Protein 3EWL (pdb70)

Structure (mmCIF, N/CA/C/O backbone):
data_3EWL
#
_entry.id   3EWL
#
_cell.length_a   43.905
_cell.length_b   41.606
_cell.length_c   65.600
_cell.angle_alpha   90.00
_cell.angle_beta   105.51
_cell.angle_gamma   90.00
#
_symmetry.space_group_name_H-M   'P 1 21 1'
#
loop_
_entity.id
_entity.type
_entity.pdbx_description
1 polymer 'uncharacterized conserved protein BF1870'
2 water water
#
loop_
_atom_site.group_PDB
_atom_site.id
_atom_site.type_symbol
_atom_site.label_atom_id
_atom_site.label_alt_id
_atom_site.label_comp_id
_atom_site.label_asym_id
_atom_site.label_entity_id
_atom_site.label_seq_id
_atom_site.pdbx_PDB_ins_code
_atom_site.Cartn_x
_atom_site.Cartn_y
_atom_site.Cartn_z
_atom_site.occupancy
_atom_site.B_iso_or_equiv
_atom_site.auth_seq_id
_atom_site.auth_comp_id
_atom_site.auth_asym_id
_atom_site.auth_atom_id
_atom_site.pdbx_PDB_model_num
ATOM 1 N N . SER A 1 1 ? 13.393 9.973 27.872 1.00 32.36 -2 SER A N 1
ATOM 2 C CA . SER A 1 1 ? 13.003 10.898 26.762 1.00 31.39 -2 SER A CA 1
ATOM 3 C C . SER A 1 1 ? 13.083 10.211 25.407 1.00 30.71 -2 SER A C 1
ATOM 4 O O . SER A 1 1 ? 13.835 9.253 25.233 1.00 30.89 -2 SER A O 1
ATOM 7 N N . ASN A 1 2 ? 12.325 10.719 24.454 1.00 29.15 -1 ASN A N 1
ATOM 8 C CA . ASN A 1 2 ? 12.264 10.119 23.132 1.00 30.02 -1 ASN A CA 1
ATOM 9 C C . ASN A 1 2 ? 13.517 10.441 22.303 1.00 28.57 -1 ASN A C 1
ATOM 10 O O . ASN A 1 2 ? 14.161 11.468 22.527 1.00 27.31 -1 ASN A O 1
ATOM 15 N N . ALA A 1 3 ? 13.866 9.534 21.393 1.00 28.28 0 ALA A N 1
ATOM 16 C CA . ALA A 1 3 ? 14.869 9.784 20.382 1.00 28.13 0 ALA A CA 1
ATOM 17 C C . ALA A 1 3 ? 14.630 11.166 19.795 1.00 28.12 0 ALA A C 1
ATOM 18 O O . ALA A 1 3 ? 13.496 11.559 19.562 1.00 27.69 0 ALA A O 1
ATOM 20 N N . GLY A 1 4 ? 15.695 11.924 19.580 1.00 28.47 1 GLY A N 1
ATOM 21 C CA . GLY A 1 4 ? 15.590 13.207 18.909 1.00 28.04 1 GLY A CA 1
ATOM 22 C C . GLY A 1 4 ? 15.329 14.306 19.920 1.00 28.80 1 GLY A C 1
ATOM 23 O O . GLY A 1 4 ? 15.513 15.484 19.617 1.00 29.25 1 GLY A O 1
ATOM 32 N N . LYS A 1 6 ? 15.764 16.457 23.653 1.00 26.78 3 LYS A N 1
ATOM 33 C CA . LYS A 1 6 ? 16.649 16.771 24.773 1.00 26.56 3 LYS A CA 1
ATOM 34 C C . LYS A 1 6 ? 16.424 15.743 25.912 1.00 25.83 3 LYS A C 1
ATOM 35 O O . LYS A 1 6 ? 15.329 15.623 26.468 1.00 25.84 3 LYS A O 1
ATOM 41 N N . ALA A 1 7 ? 17.469 14.988 26.225 1.00 24.08 4 ALA A N 1
ATOM 42 C CA . ALA A 1 7 ? 17.412 14.010 27.290 1.00 22.41 4 ALA A CA 1
ATOM 43 C C . ALA A 1 7 ? 16.974 14.736 28.568 1.00 21.94 4 ALA A C 1
ATOM 44 O O . ALA A 1 7 ? 17.464 15.839 28.841 1.00 20.84 4 ALA A O 1
ATOM 46 N N . ALA A 1 8 ? 16.004 14.169 29.299 1.00 20.69 5 ALA A N 1
ATOM 47 C CA . ALA A 1 8 ? 15.615 14.719 30.603 1.00 21.23 5 ALA A CA 1
ATOM 48 C C . ALA A 1 8 ? 16.802 14.848 31.590 1.00 21.26 5 ALA A C 1
ATOM 49 O O . ALA A 1 8 ? 17.608 13.926 31.771 1.00 19.60 5 ALA A O 1
ATOM 51 N N . ASP A 1 9 ? 16.898 16.021 32.214 1.00 22.03 6 ASP A N 1
ATOM 52 C CA . ASP A 1 9 ? 17.916 16.293 33.202 1.00 22.20 6 ASP A CA 1
ATOM 53 C C . ASP A 1 9 ? 17.470 15.801 34.581 1.00 22.70 6 ASP A C 1
ATOM 54 O O . ASP A 1 9 ? 16.262 15.754 34.895 1.00 23.03 6 ASP A O 1
ATOM 59 N N . PHE A 1 10 ? 18.443 15.411 35.390 1.00 21.76 7 PHE A N 1
ATOM 60 C CA . PHE A 1 10 ? 18.212 14.963 36.775 1.00 21.79 7 PHE A CA 1
ATOM 61 C C . PHE A 1 10 ? 19.494 15.143 37.578 1.00 20.84 7 PHE A C 1
ATOM 62 O O . PHE A 1 10 ? 20.582 15.326 37.010 1.00 20.65 7 PHE A O 1
ATOM 70 N N . THR A 1 11 ? 19.373 15.038 38.897 1.00 20.59 8 THR A N 1
ATOM 71 C CA . THR A 1 11 ? 20.545 15.107 39.751 1.00 20.81 8 THR A CA 1
ATOM 72 C C . THR A 1 11 ? 20.940 13.705 40.211 1.00 21.01 8 THR A C 1
ATOM 73 O O . THR A 1 11 ? 20.134 12.762 40.126 1.00 20.30 8 THR A O 1
ATOM 77 N N . TYR A 1 12 ? 22.159 13.567 40.724 1.00 20.91 9 TYR A N 1
ATOM 78 C CA . TYR A 1 12 ? 22.625 12.287 41.244 1.00 21.03 9 TYR A CA 1
ATOM 79 C C . TYR A 1 12 ? 23.726 12.551 42.238 1.00 21.65 9 TYR A C 1
ATOM 80 O O . TYR A 1 12 ? 24.311 13.646 42.253 1.00 21.59 9 TYR A O 1
ATOM 89 N N . VAL A 1 13 ? 24.009 11.547 43.064 1.00 21.62 10 VAL A N 1
ATOM 90 C CA . VAL A 1 13 ? 25.165 11.576 43.947 1.00 22.23 10 VAL A CA 1
ATOM 91 C C . VAL A 1 13 ? 26.045 10.382 43.639 1.00 22.51 10 VAL A C 1
ATOM 92 O O . VAL A 1 13 ? 25.561 9.330 43.172 1.00 21.42 10 VAL A O 1
ATOM 96 N N . THR A 1 14 ? 27.348 10.576 43.815 1.00 23.43 11 THR A N 1
ATOM 97 C CA . THR A 1 14 ? 28.276 9.465 43.750 1.00 23.65 11 THR A CA 1
ATOM 98 C C . THR A 1 14 ? 28.725 9.093 45.155 1.00 25.25 11 THR A C 1
ATOM 99 O O . THR A 1 14 ? 28.493 9.815 46.145 1.00 24.29 11 THR A O 1
ATOM 103 N N . VAL A 1 15 ? 29.397 7.959 45.225 1.00 26.00 12 VAL A N 1
ATOM 104 C CA . VAL A 1 15 ? 29.916 7.478 46.459 1.00 29.18 12 VAL A CA 1
ATOM 105 C C . VAL A 1 15 ? 30.963 8.434 47.063 1.00 30.42 12 VAL A C 1
ATOM 106 O O . VAL A 1 15 ? 31.102 8.512 48.271 1.00 30.78 12 VAL A O 1
ATOM 110 N N . HIS A 1 16 ? 31.646 9.192 46.219 1.00 31.69 13 HIS A N 1
ATOM 111 C CA . HIS A 1 16 ? 32.571 10.206 46.684 1.00 34.04 13 HIS A CA 1
ATOM 112 C C . HIS A 1 16 ? 31.879 11.520 47.006 1.00 35.60 13 HIS A C 1
ATOM 113 O O . HIS A 1 16 ? 32.526 12.559 47.160 1.00 36.80 13 HIS A O 1
ATOM 120 N N . GLY A 1 17 ? 30.558 11.455 47.112 1.00 36.69 14 GLY A N 1
ATOM 121 C CA . GLY A 1 17 ? 29.745 12.542 47.625 1.00 38.51 14 GLY A CA 1
ATOM 122 C C . GLY A 1 17 ? 29.574 13.758 46.748 1.00 39.80 14 GLY A C 1
ATOM 123 O O . GLY A 1 17 ? 29.073 14.794 47.191 1.00 40.79 14 GLY A O 1
ATOM 124 N N . ASP A 1 18 ? 29.994 13.674 45.505 1.00 41.02 15 ASP A N 1
ATOM 125 C CA . ASP A 1 18 ? 29.650 14.774 44.626 1.00 42.28 15 ASP A CA 1
ATOM 126 C C . ASP A 1 18 ? 28.212 14.685 44.062 1.00 42.02 15 ASP A C 1
ATOM 127 O O . ASP A 1 18 ? 27.820 13.658 43.502 1.00 41.73 15 ASP A O 1
ATOM 132 N N . ASN A 1 19 ? 27.433 15.747 44.293 1.00 41.20 16 ASN A N 1
ATOM 133 C CA . ASN A 1 19 ? 26.111 15.904 43.699 1.00 40.74 16 ASN A CA 1
ATOM 134 C C . ASN A 1 19 ? 26.260 16.713 42.447 1.00 40.08 16 ASN A C 1
ATOM 135 O O . ASN A 1 19 ? 26.948 17.741 42.445 1.00 40.52 16 ASN A O 1
ATOM 140 N N . SER A 1 20 ? 25.637 16.264 41.374 1.00 37.90 17 SER A N 1
ATOM 141 C CA . SER A 1 20 ? 25.650 17.065 40.167 1.00 36.96 17 SER A CA 1
ATOM 142 C C . SER A 1 20 ? 24.418 16.789 39.316 1.00 35.47 17 SER A C 1
ATOM 143 O O . SER A 1 20 ? 23.656 15.841 39.567 1.00 35.20 17 SER A O 1
ATOM 146 N N . ARG A 1 21 ? 24.231 17.646 38.321 1.00 33.61 18 ARG A N 1
ATOM 147 C CA . ARG A 1 21 ? 23.198 17.472 37.337 1.00 32.35 18 ARG A CA 1
ATOM 148 C C . ARG A 1 21 ? 23.852 16.801 36.133 1.00 30.01 18 ARG A C 1
ATOM 149 O O . ARG A 1 21 ? 24.995 17.079 35.807 1.00 28.99 18 ARG A O 1
ATOM 165 N N . SER A 1 23 ? 23.307 17.325 33.092 1.00 25.03 20 SER A N 1
ATOM 166 C CA . SER A 1 23 ? 23.550 18.301 32.020 1.00 25.48 20 SER A CA 1
ATOM 167 C C . SER A 1 23 ? 24.880 18.999 32.244 1.00 26.83 20 SER A C 1
ATOM 168 O O . SER A 1 23 ? 25.432 19.528 31.306 1.00 27.26 20 SER A O 1
ATOM 171 N N . ARG A 1 24 ? 25.386 18.973 33.473 1.00 28.01 21 ARG A N 1
ATOM 172 C CA . ARG A 1 24 ? 26.634 19.641 33.814 1.00 31.36 21 ARG A CA 1
ATOM 173 C C . ARG A 1 24 ? 27.846 18.816 33.436 1.00 32.08 21 ARG A C 1
ATOM 174 O O . ARG A 1 24 ? 28.987 19.311 33.515 1.00 32.33 21 ARG A O 1
ATOM 182 N N A LEU A 1 25 ? 27.624 17.548 33.073 0.50 32.27 22 LEU A N 1
ATOM 183 N N B LEU A 1 25 ? 27.600 17.575 33.033 0.50 32.20 22 LEU A N 1
ATOM 184 C CA A LEU A 1 25 ? 28.707 16.687 32.608 0.50 32.67 22 LEU A CA 1
ATOM 185 C CA B LEU A 1 25 ? 28.657 16.700 32.596 0.50 32.51 22 LEU A CA 1
ATOM 186 C C A LEU A 1 25 ? 28.953 16.968 31.142 0.50 32.83 22 LEU A C 1
ATOM 187 C C B LEU A 1 25 ? 28.950 16.963 31.133 0.50 32.73 22 LEU A C 1
ATOM 188 O O A LEU A 1 25 ? 28.145 16.619 30.290 0.50 33.85 22 LEU A O 1
ATOM 189 O O B LEU A 1 25 ? 28.175 16.575 30.268 0.50 33.74 22 LEU A O 1
ATOM 198 N N . LYS A 1 26 ? 30.065 17.616 30.847 1.00 32.89 23 LYS A N 1
ATOM 199 C CA . LYS A 1 26 ? 30.395 17.959 29.470 1.00 32.56 23 LYS A CA 1
ATOM 200 C C . LYS A 1 26 ? 31.046 16.746 28.842 1.00 31.56 23 LYS A C 1
ATOM 201 O O . LYS A 1 26 ? 31.873 16.098 29.509 1.00 32.12 23 LYS A O 1
ATOM 207 N N . ALA A 1 27 ? 30.677 16.431 27.595 1.00 29.10 24 ALA A N 1
ATOM 208 C CA . ALA A 1 27 ? 31.418 15.457 26.799 1.00 27.93 24 ALA A CA 1
ATOM 209 C C . ALA A 1 27 ? 30.855 15.409 25.383 1.00 27.23 24 ALA A C 1
ATOM 210 O O . ALA A 1 27 ? 29.709 15.827 25.155 1.00 27.14 24 ALA A O 1
ATOM 212 N N . GLN A 1 28 ? 31.639 14.879 24.448 1.00 25.70 25 GLN A N 1
ATOM 213 C CA . GLN A 1 28 ? 31.183 14.756 23.071 1.00 24.88 25 GLN A CA 1
ATOM 214 C C . GLN A 1 28 ? 30.027 13.785 22.957 1.00 24.39 25 GLN A C 1
ATOM 215 O O . GLN A 1 28 ? 29.095 14.000 22.181 1.00 24.12 25 GLN A O 1
ATOM 221 N N . TYR A 1 29 ? 30.092 12.706 23.724 1.00 23.20 26 TYR A N 1
ATOM 222 C CA . TYR A 1 29 ? 28.981 11.751 23.816 1.00 23.06 26 TYR A CA 1
ATOM 223 C C . TYR A 1 29 ? 28.811 11.378 25.260 1.00 22.20 26 TYR A C 1
ATOM 224 O O . TYR A 1 29 ? 29.799 11.272 25.972 1.00 21.34 26 TYR A O 1
ATOM 233 N N . THR A 1 30 ? 27.562 11.144 25.666 1.00 21.76 27 THR A N 1
ATOM 234 C CA . THR A 1 30 ? 27.236 10.638 26.984 1.00 21.84 27 THR A CA 1
ATOM 235 C C . THR A 1 30 ? 26.412 9.369 26.824 1.00 21.84 27 THR A C 1
ATOM 236 O O . THR A 1 30 ? 25.360 9.380 26.172 1.00 22.69 27 THR A O 1
ATOM 248 N N . LEU A 1 32 ? 24.082 6.993 28.880 1.00 18.31 29 LEU A N 1
ATOM 249 C CA . LEU A 1 32 ? 23.412 6.740 30.145 1.00 19.35 29 LEU A CA 1
ATOM 250 C C . LEU A 1 32 ? 23.186 5.246 30.324 1.00 18.80 29 LEU A C 1
ATOM 251 O O . LEU A 1 32 ? 22.713 4.577 29.413 1.00 19.21 29 LEU A O 1
ATOM 256 N N . PHE A 1 33 ? 23.530 4.740 31.498 1.00 18.48 30 PHE A N 1
ATOM 257 C CA . PHE A 1 33 ? 23.430 3.320 31.792 1.00 18.95 30 PHE A CA 1
ATOM 258 C C . PHE A 1 33 ? 22.555 3.139 33.023 1.00 19.24 30 PHE A C 1
ATOM 259 O O . PHE A 1 33 ? 23.030 3.319 34.157 1.00 20.29 30 PHE A O 1
ATOM 267 N N . PHE A 1 34 ? 21.267 2.843 32.817 1.00 19.35 31 PHE A N 1
ATOM 268 C CA . PHE A 1 34 ? 20.375 2.638 33.938 1.00 18.84 31 PHE A CA 1
ATOM 269 C C . PHE A 1 34 ? 20.477 1.226 34.392 1.00 19.21 31 PHE A C 1
ATOM 270 O O . PHE A 1 34 ? 20.222 0.308 33.623 1.00 19.77 31 PHE A O 1
ATOM 278 N N . TYR A 1 35 ? 20.848 1.038 35.653 1.00 19.60 32 TYR A N 1
ATOM 279 C CA . TYR A 1 35 ? 21.156 -0.301 36.122 1.00 18.99 32 TYR A CA 1
ATOM 280 C C . TYR A 1 35 ? 20.592 -0.599 37.510 1.00 20.05 32 TYR A C 1
ATOM 281 O O . TYR A 1 35 ? 20.071 0.292 38.213 1.00 19.10 32 TYR A O 1
ATOM 290 N N . ASP A 1 36 ? 20.736 -1.865 37.910 1.00 19.83 33 ASP A N 1
ATOM 291 C CA . ASP A 1 36 ? 20.496 -2.249 39.289 1.00 20.81 33 ASP A CA 1
ATOM 292 C C . ASP A 1 36 ? 21.760 -2.949 39.864 1.00 21.07 33 ASP A C 1
ATOM 293 O O . ASP A 1 36 ? 22.424 -3.712 39.162 1.00 21.47 33 ASP A O 1
ATOM 298 N N . PRO A 1 37 ? 22.079 -2.718 41.151 1.00 20.89 34 PRO A N 1
ATOM 299 C CA . PRO A 1 37 ? 23.252 -3.366 41.717 1.00 21.28 34 PRO A CA 1
ATOM 300 C C . PRO A 1 37 ? 23.137 -4.890 41.747 1.00 23.29 34 PRO A C 1
ATOM 301 O O . PRO A 1 37 ? 24.166 -5.574 41.863 1.00 22.53 34 PRO A O 1
ATOM 305 N N . ASP A 1 38 ? 21.910 -5.416 41.682 1.00 24.55 35 ASP A N 1
ATOM 306 C CA . ASP A 1 38 ? 21.709 -6.872 41.649 1.00 26.76 35 ASP A CA 1
ATOM 307 C C . ASP A 1 38 ? 21.087 -7.278 40.319 1.00 26.43 35 ASP A C 1
ATOM 308 O O . ASP A 1 38 ? 19.880 -7.481 40.210 1.00 28.46 35 ASP A O 1
ATOM 313 N N . CYS A 1 39 ? 21.901 -7.363 39.289 1.00 25.37 36 CYS A N 1
ATOM 314 C CA . CYS A 1 39 ? 21.363 -7.587 37.955 1.00 24.84 36 CYS A CA 1
ATOM 315 C C . CYS A 1 39 ? 22.434 -8.184 37.095 1.00 23.37 36 CYS A C 1
ATOM 316 O O . CYS A 1 39 ? 23.313 -7.460 36.648 1.00 22.38 36 CYS A O 1
ATOM 319 N N . SER A 1 40 ? 22.343 -9.488 36.842 1.00 22.67 37 SER A N 1
ATOM 320 C CA . SER A 1 40 ? 23.332 -10.194 36.015 1.00 22.47 37 SER A CA 1
ATOM 321 C C . SER A 1 40 ? 23.410 -9.662 34.566 1.00 21.89 37 SER A C 1
ATOM 322 O O . SER A 1 40 ? 24.498 -9.686 33.931 1.00 21.40 37 SER A O 1
ATOM 325 N N . ASN A 1 41 ? 22.282 -9.163 34.052 1.00 20.32 38 ASN A N 1
ATOM 326 C CA . ASN A 1 41 ? 22.321 -8.535 32.739 1.00 19.23 38 ASN A CA 1
ATOM 327 C C . ASN A 1 41 ? 23.157 -7.245 32.743 1.00 18.33 38 ASN A C 1
ATOM 328 O O . ASN A 1 41 ? 23.812 -6.911 31.747 1.00 16.76 38 ASN A O 1
ATOM 333 N N . CYS A 1 42 ? 23.123 -6.518 33.855 1.00 17.40 39 CYS A N 1
ATOM 334 C CA . CYS A 1 42 ? 23.942 -5.298 33.960 1.00 18.56 39 CYS A CA 1
ATOM 335 C C . CYS A 1 42 ? 25.431 -5.687 33.984 1.00 18.72 39 CYS A C 1
ATOM 336 O O . CYS A 1 42 ? 26.218 -5.163 33.203 1.00 18.81 39 CYS A O 1
ATOM 339 N N . ARG A 1 43 ? 25.787 -6.657 34.832 1.00 19.52 40 ARG A N 1
ATOM 340 C CA . ARG A 1 43 ? 27.159 -7.168 34.921 1.00 19.89 40 ARG A CA 1
ATOM 341 C C . ARG A 1 43 ? 27.693 -7.620 33.556 1.00 20.34 40 ARG A C 1
ATOM 342 O O . ARG A 1 43 ? 28.822 -7.269 33.195 1.00 19.75 40 ARG A O 1
ATOM 350 N N . LYS A 1 44 ? 26.890 -8.371 32.794 1.00 20.39 41 LYS A N 1
ATOM 351 C CA . LYS A 1 44 ? 27.349 -8.877 31.501 1.00 21.62 41 LYS A CA 1
ATOM 352 C C . LYS A 1 44 ? 27.614 -7.769 30.507 1.00 20.46 41 LYS A C 1
ATOM 353 O O . LYS A 1 44 ? 28.612 -7.830 29.786 1.00 19.97 41 LYS A O 1
ATOM 359 N N . PHE A 1 45 ? 26.716 -6.780 30.441 1.00 19.65 42 PHE A N 1
ATOM 360 C CA . PHE A 1 45 ? 26.928 -5.624 29.577 1.00 20.33 42 PHE A CA 1
ATOM 361 C C . PHE A 1 45 ? 28.231 -4.896 29.968 1.00 20.07 42 PHE A C 1
ATOM 362 O O . PHE A 1 45 ? 29.052 -4.538 29.106 1.00 19.86 42 PHE A O 1
ATOM 370 N N . GLU A 1 46 ? 28.379 -4.635 31.273 1.00 20.60 43 GLU A N 1
ATOM 371 C CA . GLU A 1 46 ? 29.580 -4.006 31.852 1.00 21.20 43 GLU A CA 1
ATOM 372 C C . GLU A 1 46 ? 30.834 -4.776 31.425 1.00 20.59 43 GLU A C 1
ATOM 373 O O . GLU A 1 46 ? 31.786 -4.173 30.973 1.00 20.09 43 GLU A O 1
ATOM 379 N N . LYS A 1 47 ? 30.803 -6.103 31.539 1.00 20.54 44 LYS A N 1
ATOM 380 C CA . LYS A 1 47 ? 31.908 -6.970 31.124 1.00 21.06 44 LYS A CA 1
ATOM 381 C C . LYS A 1 47 ? 32.215 -6.867 29.628 1.00 21.72 44 LYS A C 1
ATOM 382 O O . LYS A 1 47 ? 33.378 -6.761 29.242 1.00 22.26 44 LYS A O 1
ATOM 388 N N A LEU A 1 48 ? 31.181 -6.898 28.787 0.50 22.02 45 LEU A N 1
ATOM 389 N N B LEU A 1 48 ? 31.180 -6.882 28.795 0.50 21.79 45 LEU A N 1
ATOM 390 C CA A LEU A 1 48 ? 31.378 -6.863 27.336 0.50 22.50 45 LEU A CA 1
ATOM 391 C CA B LEU A 1 48 ? 31.375 -6.871 27.350 0.50 22.04 45 LEU A CA 1
ATOM 392 C C A LEU A 1 48 ? 31.884 -5.501 26.877 0.50 22.33 45 LEU A C 1
ATOM 393 C C B LEU A 1 48 ? 31.854 -5.505 26.856 0.50 22.08 45 LEU A C 1
ATOM 394 O O A LEU A 1 48 ? 32.747 -5.414 26.018 0.50 21.57 45 LEU A O 1
ATOM 395 O O B LEU A 1 48 ? 32.685 -5.423 25.965 0.50 21.31 45 LEU A O 1
ATOM 404 N N . PHE A 1 49 ? 31.307 -4.440 27.445 1.00 22.75 46 PHE A N 1
ATOM 405 C CA . PHE A 1 49 ? 31.699 -3.074 27.116 1.00 24.15 46 PHE A CA 1
ATOM 406 C C . PHE A 1 49 ? 33.224 -2.906 27.247 1.00 24.63 46 PHE A C 1
ATOM 407 O O . PHE A 1 49 ? 33.853 -2.310 26.370 1.00 25.07 46 PHE A O 1
ATOM 415 N N . ALA A 1 50 ? 33.812 -3.465 28.318 1.00 25.53 47 ALA A N 1
ATOM 416 C CA . ALA A 1 50 ? 35.245 -3.286 28.637 1.00 25.90 47 ALA A CA 1
ATOM 417 C C . ALA A 1 50 ? 36.129 -4.035 27.650 1.00 26.47 47 ALA A C 1
ATOM 418 O O . ALA A 1 50 ? 37.332 -3.751 27.564 1.00 26.66 47 ALA A O 1
ATOM 420 N N . GLU A 1 51 ? 35.560 -5.011 26.934 1.00 26.71 48 GLU A N 1
ATOM 421 C CA . GLU A 1 51 ? 36.334 -5.714 25.905 1.00 27.76 48 GLU A CA 1
ATOM 422 C C . GLU A 1 51 ? 36.100 -5.222 24.486 1.00 27.13 48 GLU A C 1
ATOM 423 O O . GLU A 1 51 ? 36.468 -5.903 23.557 1.00 27.22 48 GLU A O 1
ATOM 429 N N . ILE A 1 52 ? 35.536 -4.026 24.333 1.00 27.39 49 ILE A N 1
ATOM 430 C CA . ILE A 1 52 ? 35.496 -3.323 23.036 1.00 27.62 49 ILE A CA 1
ATOM 431 C C . ILE A 1 52 ? 36.510 -2.144 23.055 1.00 28.43 49 ILE A C 1
ATOM 432 O O . ILE A 1 52 ? 36.265 -1.115 23.697 1.00 27.82 49 ILE A O 1
ATOM 437 N N . PRO A 1 53 ? 37.658 -2.287 22.366 1.00 29.29 50 PRO A N 1
ATOM 438 C CA . PRO A 1 53 ? 38.765 -1.360 22.687 1.00 30.27 50 PRO A CA 1
ATOM 439 C C . PRO A 1 53 ? 38.485 0.097 22.342 1.00 30.23 50 PRO A C 1
ATOM 440 O O . PRO A 1 53 ? 38.880 0.979 23.105 1.00 31.90 50 PRO A O 1
ATOM 444 N N . ALA A 1 54 ? 37.814 0.335 21.215 1.00 30.34 51 ALA A N 1
ATOM 445 C CA . ALA A 1 54 ? 37.333 1.671 20.822 1.00 30.04 51 ALA A CA 1
ATOM 446 C C . ALA A 1 54 ? 36.551 2.354 21.964 1.00 29.83 51 ALA A C 1
ATOM 447 O O . ALA A 1 54 ? 36.737 3.550 22.262 1.00 28.93 51 ALA A O 1
ATOM 449 N N . PHE A 1 55 ? 35.688 1.568 22.609 1.00 29.60 52 PHE A N 1
ATOM 450 C CA . PHE A 1 55 ? 34.853 2.053 23.708 1.00 28.75 52 PHE A CA 1
ATOM 451 C C . PHE A 1 55 ? 35.730 2.387 24.923 1.00 28.72 52 PHE A C 1
ATOM 452 O O . PHE A 1 55 ? 35.582 3.440 25.523 1.00 29.55 52 PHE A O 1
ATOM 460 N N . VAL A 1 56 ? 36.652 1.490 25.280 1.00 28.97 53 VAL A N 1
ATOM 461 C CA . VAL A 1 56 ? 37.551 1.730 26.403 1.00 28.82 53 VAL A CA 1
ATOM 462 C C . VAL A 1 56 ? 38.442 3.002 26.155 1.00 28.44 53 VAL A C 1
ATOM 463 O O . VAL A 1 56 ? 38.626 3.821 27.065 1.00 27.25 53 VAL A O 1
ATOM 467 N N A GLU A 1 57 ? 38.926 3.166 24.925 0.50 28.11 54 GLU A N 1
ATOM 468 N N B GLU A 1 57 ? 38.938 3.161 24.931 0.50 28.17 54 GLU A N 1
ATOM 469 C CA A GLU A 1 57 ? 39.718 4.340 24.536 0.50 28.33 54 GLU A CA 1
ATOM 470 C CA B GLU A 1 57 ? 39.703 4.352 24.570 0.50 28.44 54 GLU A CA 1
ATOM 471 C C A GLU A 1 57 ? 38.943 5.681 24.572 0.50 28.14 54 GLU A C 1
ATOM 472 C C B GLU A 1 57 ? 38.895 5.655 24.683 0.50 28.23 54 GLU A C 1
ATOM 473 O O A GLU A 1 57 ? 39.468 6.680 25.076 0.50 28.47 54 GLU A O 1
ATOM 474 O O B GLU A 1 57 ? 39.356 6.605 25.327 0.50 28.52 54 GLU A O 1
ATOM 493 N N . VAL A 1 59 ? 36.349 6.188 26.420 1.00 26.14 56 VAL A N 1
ATOM 494 C CA . VAL A 1 59 ? 36.074 6.419 27.838 1.00 26.65 56 VAL A CA 1
ATOM 495 C C . VAL A 1 59 ? 37.276 7.060 28.522 1.00 27.55 56 VAL A C 1
ATOM 496 O O . VAL A 1 59 ? 37.122 8.097 29.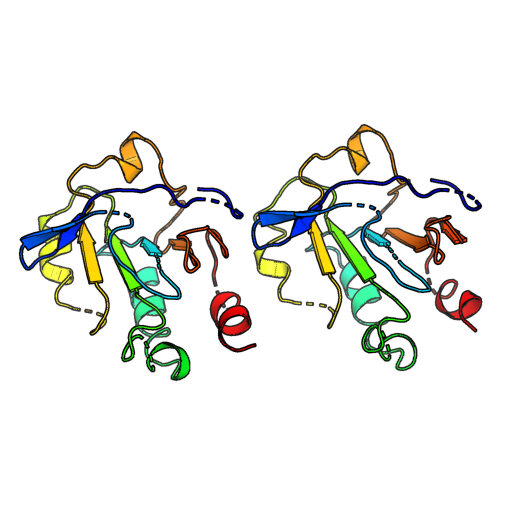172 1.00 26.67 56 VAL A O 1
ATOM 500 N N . GLU A 1 60 ? 38.454 6.444 28.357 1.00 28.22 57 GLU A N 1
ATOM 501 C CA . GLU A 1 60 ? 39.718 6.980 28.890 1.00 29.73 57 GLU A CA 1
ATOM 502 C C . GLU A 1 60 ? 39.986 8.450 28.531 1.00 28.86 57 GLU A C 1
ATOM 503 O O . GLU A 1 60 ? 40.341 9.263 29.407 1.00 28.53 57 GLU A O 1
ATOM 509 N N A ASN A 1 61 ? 39.844 8.781 27.252 0.60 28.77 58 ASN A N 1
ATOM 510 N N B ASN A 1 61 ? 39.804 8.748 27.242 0.40 28.61 58 ASN A N 1
ATOM 511 C CA A ASN A 1 61 ? 40.160 10.127 26.769 0.60 28.97 58 ASN A CA 1
ATOM 512 C CA B ASN A 1 61 ? 40.109 10.049 26.648 0.40 28.59 58 ASN A CA 1
ATOM 513 C C A ASN A 1 61 ? 39.094 11.182 27.109 0.60 28.65 58 ASN A C 1
ATOM 514 C C B ASN A 1 61 ? 38.949 11.060 26.703 0.40 28.25 58 ASN A C 1
ATOM 515 O O A ASN A 1 61 ? 39.357 12.389 27.055 0.60 28.69 58 ASN A O 1
ATOM 516 O O B ASN A 1 61 ? 39.021 12.111 26.061 0.40 28.02 58 ASN A O 1
ATOM 525 N N . GLY A 1 62 ? 37.895 10.719 27.459 1.00 28.21 59 GLY A N 1
ATOM 526 C CA . GLY A 1 62 ? 36.783 11.616 27.798 1.00 27.20 59 GLY A CA 1
ATOM 527 C C . GLY A 1 62 ? 35.827 11.974 26.688 1.00 27.00 59 GLY A C 1
ATOM 528 O O . GLY A 1 62 ? 34.935 12.813 26.895 1.00 27.09 59 GLY A O 1
ATOM 529 N N . THR A 1 63 ? 36.017 11.358 25.510 1.00 26.99 60 THR A N 1
ATOM 530 C CA . THR A 1 63 ? 35.136 11.498 24.324 1.00 27.56 60 THR A CA 1
ATOM 531 C C . THR A 1 63 ? 33.751 10.924 24.580 1.00 27.09 60 THR A C 1
ATOM 532 O O . THR A 1 63 ? 32.741 11.449 24.097 1.00 27.74 60 THR A O 1
ATOM 536 N N . LEU A 1 64 ? 33.728 9.811 25.296 1.00 26.00 61 LEU A N 1
ATOM 537 C CA . LEU A 1 64 ? 32.487 9.174 25.685 1.00 25.14 61 LEU A CA 1
ATOM 538 C C . LEU A 1 64 ? 32.486 9.011 27.211 1.00 24.54 61 LEU A C 1
ATOM 539 O O . LEU A 1 64 ? 33.294 8.305 27.779 1.00 25.52 61 LEU A O 1
ATOM 544 N N . ARG A 1 65 ? 31.546 9.692 27.837 1.00 23.42 62 ARG A N 1
ATOM 545 C CA . ARG A 1 65 ? 31.335 9.676 29.234 1.00 23.84 62 ARG A CA 1
ATOM 546 C C . ARG A 1 65 ? 30.290 8.603 29.537 1.00 23.23 62 ARG A C 1
ATOM 547 O O . ARG A 1 65 ? 29.212 8.619 28.942 1.00 23.84 62 ARG A O 1
ATOM 555 N N . VAL A 1 66 ? 30.582 7.677 30.444 1.00 22.90 63 VAL A N 1
ATOM 556 C CA . VAL A 1 66 ? 29.530 6.802 30.928 1.00 20.95 63 VAL A CA 1
ATOM 557 C C . VAL A 1 66 ? 29.042 7.292 32.237 1.00 21.51 63 VAL A C 1
ATOM 558 O O . VAL A 1 66 ? 29.837 7.452 33.229 1.00 21.30 63 VAL A O 1
ATOM 562 N N . LEU A 1 67 ? 27.731 7.550 32.247 1.00 19.79 64 LEU A N 1
ATOM 563 C CA . LEU A 1 67 ? 27.042 7.887 33.454 1.00 19.83 64 LEU A CA 1
ATOM 564 C C . LEU A 1 67 ? 26.092 6.741 33.795 1.00 19.12 64 LEU A C 1
ATOM 565 O O . LEU A 1 67 ? 25.021 6.589 33.204 1.00 19.09 64 LEU A O 1
ATOM 570 N N . ALA A 1 68 ? 26.511 5.931 34.753 1.00 17.68 65 ALA A N 1
ATOM 571 C CA . ALA A 1 68 ? 25.752 4.802 35.233 1.00 16.53 65 ALA A CA 1
ATOM 572 C C . ALA A 1 68 ? 24.918 5.295 36.414 1.00 17.70 65 ALA A C 1
ATOM 573 O O . ALA A 1 68 ? 25.460 5.816 37.437 1.00 18.19 65 ALA A O 1
ATOM 575 N N . ILE A 1 69 ? 23.611 5.123 36.283 1.00 16.74 66 ILE A N 1
ATOM 576 C CA . ILE A 1 69 ? 22.663 5.654 37.209 1.00 16.93 66 ILE A CA 1
ATOM 577 C C . ILE A 1 69 ? 21.754 4.568 37.792 1.00 17.87 66 ILE A C 1
ATOM 578 O O . ILE A 1 69 ? 21.083 3.828 37.040 1.00 19.54 66 ILE A O 1
ATOM 583 N N . TYR A 1 70 ? 21.701 4.494 39.122 1.00 17.46 67 TYR A N 1
ATOM 584 C CA . TYR A 1 70 ? 20.721 3.624 39.812 1.00 16.79 67 TYR A CA 1
ATOM 585 C C . TYR A 1 70 ? 19.520 4.496 40.171 1.00 16.55 67 TYR A C 1
ATOM 586 O O . TYR A 1 70 ? 19.689 5.524 40.792 1.00 17.61 67 TYR A O 1
ATOM 595 N N . PRO A 1 71 ? 18.305 4.112 39.724 1.00 17.67 68 PRO A N 1
ATOM 596 C CA . PRO A 1 71 ? 17.136 4.962 39.868 1.00 17.61 68 PRO A CA 1
ATOM 597 C C . PRO A 1 71 ? 16.216 4.588 41.008 1.00 18.23 68 PRO A C 1
ATOM 598 O O . PRO A 1 71 ? 15.248 5.328 41.256 1.00 17.40 68 PRO A O 1
ATOM 602 N N . ASP A 1 72 ? 16.513 3.484 41.704 1.00 19.07 69 ASP A N 1
ATOM 603 C CA . ASP A 1 72 ? 15.586 2.969 42.723 1.00 19.89 69 ASP A CA 1
ATOM 604 C C . ASP A 1 72 ? 16.045 3.270 44.153 1.00 20.93 69 ASP A C 1
ATOM 605 O O . ASP A 1 72 ? 16.797 4.256 44.347 1.00 19.22 69 ASP A O 1
ATOM 610 N N . GLU A 1 73 ? 15.593 2.494 45.141 1.00 20.87 70 GLU A N 1
ATOM 611 C CA . GLU A 1 73 ? 15.662 2.976 46.535 1.00 23.03 70 GLU A CA 1
ATOM 612 C C . GLU A 1 73 ? 16.622 2.269 47.484 1.00 22.45 70 GLU A C 1
ATOM 613 O O . GLU A 1 73 ? 16.876 2.738 48.610 1.00 21.55 70 GLU A O 1
ATOM 619 N N . ASN A 1 74 ? 17.173 1.148 47.021 1.00 23.21 71 ASN A N 1
ATOM 620 C CA . ASN A 1 74 ? 18.213 0.419 47.766 1.00 23.80 71 ASN A CA 1
ATOM 621 C C . ASN A 1 74 ? 19.582 1.083 47.755 1.00 22.61 71 ASN A C 1
ATOM 622 O O . ASN A 1 74 ? 20.540 0.520 47.204 1.00 21.85 71 ASN A O 1
ATOM 627 N N . ARG A 1 75 ? 19.683 2.251 48.394 1.00 22.72 72 ARG A N 1
ATOM 628 C CA . ARG A 1 75 ? 20.943 3.021 48.447 1.00 22.28 72 ARG A CA 1
ATOM 629 C C . ARG A 1 75 ? 22.158 2.267 49.080 1.00 21.71 72 ARG A C 1
ATOM 630 O O . ARG A 1 75 ? 23.289 2.484 48.642 1.00 21.11 72 ARG A O 1
ATOM 638 N N . GLU A 1 76 ? 21.906 1.406 50.078 1.00 21.63 73 GLU A N 1
ATOM 639 C CA . GLU A 1 76 ? 22.956 0.635 50.753 1.00 23.71 73 GLU A CA 1
ATOM 640 C C . GLU A 1 76 ? 23.595 -0.380 49.825 1.00 23.24 73 GLU A C 1
ATOM 641 O O . GLU A 1 76 ? 24.807 -0.376 49.661 1.00 23.64 73 GLU A O 1
ATOM 647 N N . GLU A 1 77 ? 22.773 -1.213 49.190 1.00 22.89 74 GLU A N 1
ATOM 648 C CA . GLU A 1 77 ? 23.227 -2.163 48.184 1.00 22.67 74 GLU A CA 1
ATOM 649 C C . GLU A 1 77 ? 23.924 -1.482 46.974 1.00 21.44 74 GLU A C 1
ATOM 650 O O . GLU A 1 77 ? 24.956 -1.937 46.495 1.00 18.58 74 GLU A O 1
ATOM 656 N N . TRP A 1 78 ? 23.308 -0.409 46.472 1.00 20.31 75 TRP A N 1
ATOM 657 C CA . TRP A 1 78 ? 23.901 0.453 45.445 1.00 18.65 75 TRP A CA 1
ATOM 658 C C . TRP A 1 78 ? 25.332 0.874 45.792 1.00 18.83 75 TRP A C 1
ATOM 659 O O . TRP A 1 78 ? 26.257 0.634 45.033 1.00 18.01 75 TRP A O 1
ATOM 670 N N . ALA A 1 79 ? 25.491 1.502 46.954 1.00 19.14 76 ALA A N 1
ATOM 671 C CA . ALA A 1 79 ? 26.809 1.950 47.434 1.00 19.52 76 ALA A CA 1
ATOM 672 C C . ALA A 1 79 ? 27.852 0.815 47.569 1.00 19.25 76 ALA A C 1
ATOM 673 O O . ALA A 1 79 ? 28.994 0.934 47.098 1.00 18.43 76 ALA A O 1
ATOM 675 N N . THR A 1 80 ? 27.472 -0.278 48.200 1.00 19.99 77 THR A N 1
ATOM 676 C CA . THR A 1 80 ? 28.390 -1.408 48.344 1.00 21.15 77 THR A CA 1
ATOM 677 C C . THR A 1 80 ? 28.971 -1.809 46.976 1.00 21.50 77 THR A C 1
ATOM 678 O O . THR A 1 80 ? 30.181 -2.080 46.832 1.00 20.77 77 THR A O 1
ATOM 682 N N . LYS A 1 81 ? 28.103 -1.858 45.972 1.00 21.28 78 LYS A N 1
ATOM 683 C CA . LYS A 1 81 ? 28.497 -2.389 44.671 1.00 21.57 78 LYS A CA 1
ATOM 684 C C . LYS A 1 81 ? 29.049 -1.339 43.732 1.00 21.81 78 LYS A C 1
ATOM 685 O O . LYS A 1 81 ? 29.669 -1.669 42.727 1.00 21.23 78 LYS A O 1
ATOM 691 N N . ALA A 1 82 ? 28.843 -0.070 44.064 1.00 22.01 79 ALA A N 1
ATOM 692 C CA . ALA A 1 82 ? 29.235 1.003 43.150 1.00 22.96 79 ALA A CA 1
ATOM 693 C C . ALA A 1 82 ? 30.726 0.932 42.880 1.00 22.60 79 ALA A C 1
ATOM 694 O O . ALA A 1 82 ? 31.179 1.175 41.807 1.00 21.40 79 ALA A O 1
ATOM 696 N N . VAL A 1 83 ? 31.445 0.526 43.913 1.00 23.48 80 VAL A N 1
ATOM 697 C CA . VAL A 1 83 ? 32.882 0.368 43.962 1.00 24.30 80 VAL A CA 1
ATOM 698 C C . VAL A 1 83 ? 33.419 -0.702 43.036 1.00 23.70 80 VAL A C 1
ATOM 699 O O . VAL A 1 83 ? 34.619 -0.697 42.712 1.00 23.57 80 VAL A O 1
ATOM 703 N N . TYR A 1 84 ? 32.549 -1.603 42.567 1.00 22.52 81 TYR A N 1
ATOM 704 C CA . TYR A 1 84 ? 32.980 -2.645 41.633 1.00 21.82 81 TYR A CA 1
ATOM 705 C C . TYR A 1 84 ? 32.627 -2.317 40.164 1.00 21.11 81 TYR A C 1
ATOM 706 O O . TYR A 1 84 ? 32.916 -3.078 39.265 1.00 21.26 81 TYR A O 1
ATOM 723 N N . PRO A 1 86 ? 32.545 -0.423 36.458 1.00 21.82 83 PRO A N 1
ATOM 724 C CA . PRO A 1 86 ? 33.713 -0.258 35.593 1.00 21.56 83 PRO A CA 1
ATOM 725 C C . PRO A 1 86 ? 34.529 1.013 35.874 1.00 22.21 83 PRO A C 1
ATOM 726 O O . PRO A 1 86 ? 34.005 2.115 36.021 1.00 19.28 83 PRO A O 1
ATOM 730 N N . GLN A 1 87 ? 35.830 0.826 35.922 1.00 22.86 84 GLN A N 1
ATOM 731 C CA . GLN A 1 87 ? 36.748 1.923 36.126 1.00 25.54 84 GLN A CA 1
ATOM 732 C C . GLN A 1 87 ? 36.584 3.032 35.069 1.00 24.02 84 GLN A C 1
ATOM 733 O O . GLN A 1 87 ? 36.502 2.748 33.887 1.00 24.17 84 GLN A O 1
ATOM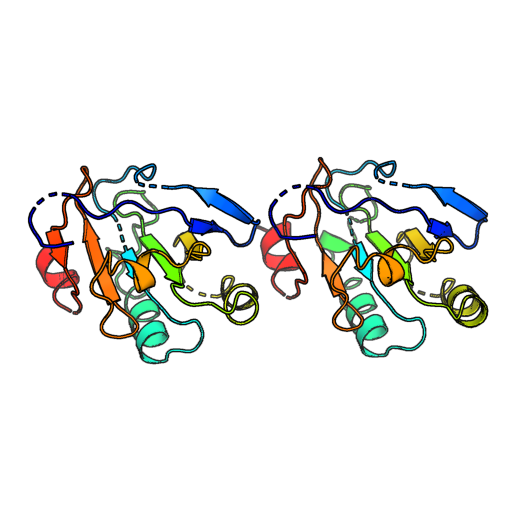 739 N N . GLY A 1 88 ? 36.519 4.294 35.479 1.00 23.70 85 GLY A N 1
ATOM 740 C CA . GLY A 1 88 ? 36.314 5.370 34.486 1.00 22.03 85 GLY A CA 1
ATOM 741 C C . GLY A 1 88 ? 34.865 5.826 34.321 1.00 21.89 85 GLY A C 1
ATOM 742 O O . GLY A 1 88 ? 34.622 6.939 33.871 1.00 22.65 85 GLY A O 1
ATOM 743 N N . TRP A 1 89 ? 33.900 4.968 34.646 1.00 20.24 86 TRP A N 1
ATOM 744 C CA . TRP A 1 89 ? 32.477 5.341 34.639 1.00 19.63 86 TRP A CA 1
ATOM 745 C C . TRP A 1 89 ? 32.154 6.183 35.838 1.00 19.62 86 TRP A C 1
ATOM 746 O O . TRP A 1 89 ? 32.667 5.932 36.946 1.00 20.09 86 TRP A O 1
ATOM 757 N N . ILE A 1 90 ? 31.312 7.179 35.631 1.00 18.62 87 ILE A N 1
ATOM 758 C CA . ILE A 1 90 ? 30.724 7.911 36.729 1.00 19.84 87 ILE A CA 1
ATOM 759 C C . ILE A 1 90 ? 29.547 7.062 37.200 1.00 20.21 87 ILE A C 1
ATOM 760 O O . ILE A 1 90 ? 28.744 6.657 36.388 1.00 19.13 87 ILE A O 1
ATOM 765 N N . VAL A 1 91 ? 29.488 6.754 38.503 1.00 20.10 88 VAL A N 1
ATOM 766 C CA . VAL A 1 91 ? 28.476 5.861 39.055 1.00 20.72 88 VAL A CA 1
ATOM 767 C C . VAL A 1 91 ? 27.628 6.670 40.035 1.00 20.42 88 VAL A C 1
ATOM 768 O O . VAL A 1 91 ? 28.177 7.190 41.020 1.00 20.91 88 VAL A O 1
ATOM 772 N N . GLY A 1 92 ? 26.327 6.816 39.755 1.00 19.56 89 GLY A N 1
ATOM 773 C CA . GLY A 1 92 ? 25.473 7.719 40.534 1.00 19.23 89 GLY A CA 1
ATOM 774 C C . GLY A 1 92 ? 24.145 7.124 40.971 1.00 19.30 89 GLY A C 1
ATOM 775 O O . GLY A 1 92 ? 23.661 6.196 40.359 1.00 19.23 89 GLY A O 1
ATOM 776 N N . TRP A 1 93 ? 23.566 7.664 42.036 1.00 18.94 90 TRP A N 1
ATOM 777 C CA . TRP A 1 93 ? 22.243 7.284 42.508 1.00 18.91 90 TRP A CA 1
ATOM 778 C C . TRP A 1 93 ? 21.364 8.516 42.391 1.00 18.39 90 TRP A C 1
ATOM 779 O O . TRP A 1 93 ? 21.729 9.560 42.896 1.00 19.59 90 TRP A O 1
ATOM 790 N N . ASN A 1 94 ? 20.200 8.380 41.764 1.00 18.13 91 ASN A N 1
ATOM 791 C CA . ASN A 1 94 ? 19.197 9.456 41.671 1.00 17.65 91 ASN A CA 1
ATOM 792 C C . ASN A 1 94 ? 18.494 9.587 43.021 1.00 18.04 91 ASN A C 1
ATOM 793 O O . ASN A 1 94 ? 17.366 9.134 43.183 1.00 18.75 91 ASN A O 1
ATOM 798 N N . LYS A 1 95 ? 19.207 10.158 43.992 1.00 18.46 92 LYS A N 1
ATOM 799 C CA . LYS A 1 95 ? 18.750 10.304 45.390 1.00 19.23 92 LYS A CA 1
ATOM 800 C C . LYS A 1 95 ? 17.412 11.043 45.399 1.00 19.51 92 LYS A C 1
ATOM 801 O O . LYS A 1 95 ? 16.505 10.670 46.160 1.00 19.24 92 LYS A O 1
ATOM 807 N N . ALA A 1 96 ? 17.267 12.038 44.524 1.00 18.85 93 ALA A N 1
ATOM 808 C CA . ALA A 1 96 ? 15.995 12.785 44.428 1.00 20.54 93 ALA A CA 1
ATOM 809 C C . ALA A 1 96 ? 14.776 11.897 44.089 1.00 20.54 93 ALA A C 1
ATOM 810 O O . ALA A 1 96 ? 13.661 12.236 44.476 1.00 20.96 93 ALA A O 1
ATOM 812 N N . GLY A 1 97 ? 15.005 10.754 43.417 1.00 20.60 94 GLY A N 1
ATOM 813 C CA . GLY A 1 97 ? 13.935 9.807 43.082 1.00 20.74 94 GLY A CA 1
ATOM 814 C C . GLY A 1 97 ? 13.027 10.259 41.941 1.00 21.12 94 GLY A C 1
ATOM 815 O O . GLY A 1 97 ? 12.035 9.609 41.647 1.00 22.18 94 GLY A O 1
ATOM 816 N N . ASP A 1 98 ? 13.349 11.372 41.287 1.00 21.14 95 ASP A N 1
ATOM 817 C CA . ASP A 1 98 ? 12.450 11.951 40.264 1.00 20.87 95 ASP A CA 1
ATOM 818 C C . ASP A 1 98 ? 12.446 11.215 38.930 1.00 19.66 95 ASP A C 1
ATOM 819 O O . ASP A 1 98 ? 11.487 11.364 38.162 1.00 18.72 95 ASP A O 1
ATOM 824 N N . ILE A 1 99 ? 13.497 10.447 38.631 1.00 17.65 96 ILE A N 1
ATOM 825 C CA . ILE A 1 99 ? 13.500 9.636 37.405 1.00 16.80 96 ILE A CA 1
ATOM 826 C C . ILE A 1 99 ? 12.319 8.649 37.405 1.00 18.01 96 ILE A C 1
ATOM 827 O O . ILE A 1 99 ? 11.603 8.533 36.431 1.00 17.20 96 ILE A O 1
ATOM 832 N N . ARG A 1 100 ? 12.093 7.990 38.528 1.00 18.67 97 ARG A N 1
ATOM 833 C CA . ARG A 1 100 ? 10.939 7.133 38.669 1.00 20.13 97 ARG A CA 1
ATOM 834 C C . ARG A 1 100 ? 9.675 7.941 38.914 1.00 20.99 97 ARG A C 1
ATOM 835 O O . ARG A 1 100 ? 8.727 7.769 38.203 1.00 22.14 97 ARG A O 1
ATOM 843 N N . THR A 1 101 ? 9.649 8.836 39.892 1.00 22.79 98 THR A N 1
ATOM 844 C CA . THR A 1 101 ? 8.369 9.476 40.224 1.00 23.88 98 THR A CA 1
ATOM 845 C C . THR A 1 101 ? 7.815 10.350 39.109 1.00 23.81 98 THR A C 1
ATOM 846 O O . THR A 1 101 ? 6.622 10.473 39.002 1.00 23.57 98 THR A O 1
ATOM 850 N N . ARG A 1 102 ? 8.663 10.928 38.260 1.00 23.49 99 ARG A N 1
ATOM 851 C CA . ARG A 1 102 ? 8.174 11.664 37.095 1.00 23.14 99 ARG A CA 1
ATOM 852 C C . ARG A 1 102 ? 8.353 10.861 35.802 1.00 23.14 99 ARG A C 1
ATOM 853 O O . ARG A 1 102 ? 8.046 11.355 34.726 1.00 22.16 99 ARG A O 1
ATOM 861 N N . GLN A 1 103 ? 8.859 9.628 35.911 1.00 22.70 100 GLN A N 1
ATOM 862 C CA . GLN A 1 103 ? 9.023 8.776 34.746 1.00 23.54 100 GLN A CA 1
ATOM 863 C C . GLN A 1 103 ? 9.881 9.474 33.672 1.00 22.21 100 GLN A C 1
ATOM 864 O O . GLN A 1 103 ? 9.485 9.545 32.519 1.00 21.19 100 GLN A O 1
ATOM 870 N N . LEU A 1 104 ? 11.035 10.021 34.067 1.00 19.96 101 LEU A N 1
ATOM 871 C CA . LEU A 1 104 ? 11.831 10.803 33.150 1.00 18.93 101 LEU A CA 1
ATOM 872 C C . LEU A 1 104 ? 12.378 9.968 31.993 1.00 19.11 101 LEU A C 1
ATOM 873 O O . LEU A 1 104 ? 12.513 10.479 30.868 1.00 19.71 101 LEU A O 1
ATOM 878 N N . TYR A 1 105 ? 12.726 8.715 32.273 1.00 19.57 102 TYR A N 1
ATOM 879 C CA . TYR A 1 105 ? 13.139 7.768 31.223 1.00 20.46 102 TYR A CA 1
ATOM 880 C C . TYR A 1 105 ? 12.277 6.556 31.377 1.00 21.11 102 TYR A C 1
ATOM 881 O O . TYR A 1 105 ? 11.887 6.244 32.475 1.00 20.20 102 TYR A O 1
ATOM 890 N N . ASP A 1 106 ? 11.968 5.894 30.265 1.00 22.71 103 ASP A N 1
ATOM 891 C CA . ASP A 1 106 ? 11.183 4.652 30.299 1.00 24.49 103 ASP A CA 1
ATOM 892 C C . ASP A 1 106 ? 12.163 3.512 30.580 1.00 24.86 103 ASP A C 1
ATOM 893 O O . ASP A 1 106 ? 12.777 2.930 29.660 1.00 25.53 103 ASP A O 1
ATOM 898 N N . ILE A 1 107 ? 12.376 3.233 31.853 1.00 25.07 104 ILE A N 1
ATOM 899 C CA . ILE A 1 107 ? 13.391 2.216 32.187 1.00 25.76 104 ILE A CA 1
ATOM 900 C C . ILE A 1 107 ? 12.626 0.882 32.306 1.00 26.79 104 ILE A C 1
ATOM 901 O O . ILE A 1 107 ? 12.226 0.467 33.414 1.00 27.41 104 ILE A O 1
ATOM 906 N N . ARG A 1 108 ? 12.404 0.253 31.144 1.00 26.90 105 ARG A N 1
ATOM 907 C CA . ARG A 1 108 ? 11.602 -0.974 31.027 1.00 27.92 105 ARG A CA 1
ATOM 908 C C . ARG A 1 108 ? 12.223 -2.147 31.775 1.00 27.20 105 ARG A C 1
ATOM 909 O O . ARG A 1 108 ? 11.533 -3.090 32.102 1.00 27.65 105 ARG A O 1
ATOM 917 N N . ALA A 1 109 ? 13.533 -2.089 31.989 1.00 26.03 106 ALA A N 1
ATOM 918 C CA . ALA A 1 109 ? 14.344 -3.236 32.409 1.00 25.13 106 ALA A CA 1
ATOM 919 C C . ALA A 1 109 ? 15.724 -2.696 32.776 1.00 24.45 106 ALA A C 1
ATOM 920 O O . ALA A 1 109 ? 16.035 -1.543 32.453 1.00 24.31 106 ALA A O 1
ATOM 922 N N . THR A 1 110 ? 16.538 -3.499 33.471 1.00 24.19 107 THR A N 1
ATOM 923 C CA . THR A 1 110 ? 17.935 -3.111 33.703 1.00 23.96 107 THR A CA 1
ATOM 924 C C . THR A 1 110 ? 18.775 -4.126 33.013 1.00 22.98 107 THR A C 1
ATOM 925 O O . THR A 1 110 ? 18.570 -5.309 33.213 1.00 22.46 107 THR A O 1
ATOM 929 N N . PRO A 1 111 ? 19.741 -3.681 32.198 1.00 22.33 108 PRO A N 1
ATOM 930 C CA . PRO A 1 111 ? 20.142 -2.293 31.897 1.00 22.40 108 PRO A CA 1
ATOM 931 C C . PRO A 1 111 ? 19.220 -1.670 30.851 1.00 22.17 108 PRO A C 1
ATOM 932 O O . PRO A 1 111 ? 18.619 -2.374 30.071 1.00 21.05 108 PRO A O 1
ATOM 936 N N . THR A 1 112 ? 19.056 -0.361 30.891 1.00 21.92 109 THR A N 1
ATOM 937 C CA . THR A 1 112 ? 18.507 0.366 29.752 1.00 21.04 109 THR A CA 1
ATOM 938 C C . THR A 1 112 ? 19.578 1.429 29.396 1.00 21.20 109 THR A C 1
ATOM 939 O O . THR A 1 112 ? 20.116 2.138 30.255 1.00 21.14 109 THR A O 1
ATOM 943 N N . ILE A 1 113 ? 19.866 1.549 28.118 1.00 20.45 110 ILE A N 1
ATOM 944 C CA . ILE A 1 113 ? 20.943 2.370 27.683 1.00 20.67 110 ILE A CA 1
ATOM 945 C C . ILE A 1 113 ? 20.399 3.423 26.712 1.00 21.31 110 ILE A C 1
ATOM 946 O O . ILE A 1 113 ? 19.582 3.097 25.811 1.00 19.55 110 ILE A O 1
ATOM 951 N N . TYR A 1 114 ? 20.894 4.647 26.877 1.00 20.40 111 TYR A N 1
ATOM 952 C CA . TYR A 1 114 ? 20.676 5.735 25.931 1.00 22.14 111 TYR A CA 1
ATOM 953 C C . TYR A 1 114 ? 22.026 6.314 25.505 1.00 21.41 111 TYR A C 1
ATOM 954 O O . TYR A 1 114 ? 22.929 6.480 26.331 1.00 21.99 111 TYR A O 1
ATOM 963 N N . LEU A 1 115 ? 22.164 6.659 24.228 1.00 21.67 112 LEU A N 1
ATOM 964 C CA . LEU A 1 115 ? 23.294 7.463 23.802 1.00 21.22 112 LEU A CA 1
ATOM 965 C C . LEU A 1 115 ? 22.865 8.930 23.569 1.00 21.94 112 LEU A C 1
ATOM 966 O O . LEU A 1 115 ? 21.878 9.191 22.877 1.00 21.22 112 LEU A O 1
ATOM 971 N N . LEU A 1 116 ? 23.591 9.876 24.156 1.00 21.17 113 LEU A N 1
ATOM 972 C CA . LEU A 1 116 ? 23.283 11.280 23.953 1.00 21.65 113 LEU A CA 1
ATOM 973 C C . LEU A 1 116 ? 24.462 11.889 23.224 1.00 23.07 113 LEU A C 1
ATOM 974 O O . LEU A 1 116 ? 25.597 11.418 23.398 1.00 20.59 113 LEU A O 1
ATOM 979 N N . ASP A 1 117 ? 24.199 12.943 22.443 1.00 24.47 114 ASP A N 1
ATOM 980 C CA . ASP A 1 117 ? 25.240 13.654 21.727 1.00 25.39 114 ASP A CA 1
ATOM 981 C C . ASP A 1 117 ? 25.785 14.798 22.561 1.00 26.38 114 ASP A C 1
ATOM 982 O O . ASP A 1 117 ? 25.592 14.843 23.776 1.00 27.14 114 ASP A O 1
ATOM 987 N N . GLY A 1 118 ? 26.451 15.732 21.889 1.00 26.96 115 GLY A N 1
ATOM 988 C CA . GLY A 1 118 ? 27.113 16.839 22.528 1.00 28.64 115 GLY A CA 1
ATOM 989 C C . GLY A 1 118 ? 26.156 17.817 23.168 1.00 30.43 115 GLY A C 1
ATOM 990 O O . GLY A 1 118 ? 26.507 18.465 24.151 1.00 30.99 115 GLY A O 1
ATOM 991 N N . ARG A 1 119 ? 24.958 17.937 22.614 1.00 31.40 116 ARG A N 1
ATOM 992 C CA . ARG A 1 119 ? 23.938 18.815 23.220 1.00 32.78 116 ARG A CA 1
ATOM 993 C C . ARG A 1 119 ? 23.011 18.089 24.210 1.00 31.54 116 ARG A C 1
ATOM 994 O O . ARG A 1 119 ? 22.024 18.655 24.670 1.00 30.09 116 ARG A O 1
ATOM 1002 N N . LYS A 1 120 ? 23.351 16.841 24.537 1.00 30.90 117 LYS A N 1
ATOM 1003 C CA . LYS A 1 120 ? 22.512 16.003 25.393 1.00 29.88 117 LYS A CA 1
ATOM 1004 C C . LYS A 1 120 ? 21.226 15.667 24.687 1.00 29.89 117 LYS A C 1
ATOM 1005 O O . LYS A 1 120 ? 20.191 15.406 25.321 1.00 29.93 117 LYS A O 1
ATOM 1011 N N . ARG A 1 121 ? 21.267 15.685 23.364 1.00 29.28 118 ARG A N 1
ATOM 1012 C CA . ARG A 1 121 ? 20.135 15.192 22.615 1.00 29.18 118 ARG A CA 1
ATOM 1013 C C . ARG A 1 121 ? 20.163 13.659 22.567 1.00 28.50 118 ARG A C 1
ATOM 1014 O O . ARG A 1 121 ? 21.243 13.078 22.440 1.00 27.25 118 ARG A O 1
ATOM 1022 N N . VAL A 1 122 ? 18.994 13.003 22.694 1.00 27.24 119 VAL A N 1
ATOM 1023 C CA . VAL A 1 122 ? 18.936 11.545 22.647 1.00 26.17 119 VAL A CA 1
ATOM 1024 C C . VAL A 1 122 ? 19.168 11.079 21.198 1.00 26.74 119 VAL A C 1
ATOM 1025 O O . VAL A 1 122 ? 18.345 11.354 20.314 1.00 27.40 119 VAL A O 1
ATOM 1029 N N . ILE A 1 123 ? 20.311 10.454 20.922 1.00 26.42 120 ILE A N 1
ATOM 1030 C CA . ILE A 1 123 ? 20.576 10.001 19.552 1.00 26.10 120 ILE A CA 1
ATOM 1031 C C . ILE A 1 123 ? 20.329 8.498 19.408 1.00 25.45 120 ILE A C 1
ATOM 1032 O O . ILE A 1 123 ? 19.981 8.031 18.339 1.00 25.69 120 ILE A O 1
ATOM 1037 N N . LEU A 1 124 ? 20.508 7.725 20.478 1.00 23.65 121 LEU A N 1
ATOM 1038 C CA . LEU A 1 124 ? 20.001 6.351 20.480 1.00 23.01 121 LEU A CA 1
ATOM 1039 C C . LEU A 1 124 ? 19.212 6.166 21.754 1.00 23.35 121 LEU A C 1
ATOM 1040 O O . LEU A 1 124 ? 19.722 6.458 22.851 1.00 23.15 121 LEU A O 1
ATOM 1045 N N . LYS A 1 125 ? 17.979 5.680 21.597 1.00 24.00 122 LYS A N 1
ATOM 1046 C CA . LYS A 1 125 ? 17.041 5.483 22.700 1.00 25.13 122 LYS A CA 1
ATOM 1047 C C . LYS A 1 125 ? 16.878 3.996 23.096 1.00 25.41 122 LYS A C 1
ATOM 1048 O O . LYS A 1 125 ? 16.622 3.169 22.242 1.00 26.26 122 LYS A O 1
ATOM 1054 N N . ASP A 1 126 ? 17.040 3.649 24.377 1.00 25.90 123 ASP A N 1
ATOM 1055 C CA . ASP A 1 126 ? 16.825 2.261 24.840 1.00 26.76 123 ASP A CA 1
ATOM 1056 C C . ASP A 1 126 ? 17.482 1.262 23.868 1.00 28.21 123 ASP A C 1
ATOM 1057 O O . ASP A 1 126 ? 16.831 0.346 23.316 1.00 29.13 123 ASP A O 1
ATOM 1062 N N . THR A 1 127 ? 18.780 1.429 23.684 1.00 28.40 124 THR A N 1
ATOM 1063 C CA . THR A 1 127 ? 19.464 0.811 22.578 1.00 29.44 124 THR A CA 1
ATOM 1064 C C . THR A 1 127 ? 20.239 -0.450 23.001 1.00 29.86 124 THR A C 1
ATOM 1065 O O . THR A 1 127 ? 20.135 -0.908 24.169 1.00 30.02 124 THR A O 1
ATOM 1069 N N . SER A 1 128 ? 20.963 -1.037 22.052 1.00 29.79 125 SER A N 1
ATOM 1070 C CA . SER A 1 128 ? 21.761 -2.231 22.317 1.00 30.87 125 SER A CA 1
ATOM 1071 C C . SER A 1 128 ? 23.226 -2.125 21.919 1.00 30.10 125 SER A C 1
ATOM 1072 O O . SER A 1 128 ? 23.616 -1.218 21.184 1.00 29.53 125 SER A O 1
ATOM 1083 N N . GLU A 1 130 ? 25.066 -3.877 19.921 1.00 30.99 127 GLU A N 1
ATOM 1084 C CA . GLU A 1 130 ? 25.208 -3.905 18.470 1.00 32.04 127 GLU A CA 1
ATOM 1085 C C . GLU A 1 130 ? 25.015 -2.523 17.859 1.00 31.34 127 GLU A C 1
ATOM 1086 O O . GLU A 1 130 ? 25.805 -2.101 17.008 1.00 30.74 127 GLU A O 1
ATOM 1092 N N . GLN A 1 131 ? 23.934 -1.842 18.256 1.00 30.47 128 GLN A N 1
ATOM 1093 C CA . GLN A 1 131 ? 23.609 -0.534 17.693 1.00 30.65 128 GLN A CA 1
ATOM 1094 C C . GLN A 1 131 ? 24.627 0.524 18.074 1.00 29.35 128 GLN A C 1
ATOM 1095 O O . GLN A 1 131 ? 24.923 1.418 17.284 1.00 27.63 128 GLN A O 1
ATOM 1101 N N . LEU A 1 132 ? 25.117 0.440 19.314 1.00 28.64 129 LEU A N 1
ATOM 1102 C CA . LEU A 1 132 ? 26.179 1.334 19.806 1.00 28.42 129 LEU A CA 1
ATOM 1103 C C . LEU A 1 132 ? 27.485 1.188 19.027 1.00 28.42 129 LEU A C 1
ATOM 1104 O O . LEU A 1 132 ? 28.030 2.179 18.533 1.00 28.04 129 LEU A O 1
ATOM 1109 N N . ILE A 1 133 ? 27.953 -0.054 18.916 1.00 28.40 130 ILE A N 1
ATOM 1110 C CA . ILE A 1 133 ? 29.178 -0.369 18.212 1.00 29.28 130 ILE A CA 1
ATOM 1111 C C . ILE A 1 133 ? 29.038 0.166 16.806 1.00 29.66 130 ILE A C 1
ATOM 1112 O O . ILE A 1 133 ? 29.858 0.982 16.338 1.00 29.96 130 ILE A O 1
ATOM 1117 N N . ASP A 1 134 ? 27.960 -0.238 16.160 1.00 30.37 131 ASP A N 1
ATOM 1118 C CA . ASP A 1 134 ? 27.767 0.160 14.796 1.00 31.89 131 ASP A CA 1
ATOM 1119 C C . ASP A 1 134 ? 27.796 1.648 14.688 1.00 32.03 131 ASP A C 1
ATOM 1120 O O . ASP A 1 134 ? 28.468 2.162 13.800 1.00 32.26 131 ASP A O 1
ATOM 1125 N N . TYR A 1 135 ? 27.074 2.349 15.575 1.00 32.16 132 TYR A N 1
ATOM 1126 C CA . TYR A 1 135 ? 27.006 3.821 15.466 1.00 32.55 132 TYR A CA 1
ATOM 1127 C C . TYR A 1 135 ? 28.340 4.495 15.801 1.00 33.43 132 TYR A C 1
ATOM 1128 O O . TYR A 1 135 ? 28.727 5.453 15.145 1.00 33.04 132 TYR A O 1
ATOM 1137 N N . LEU A 1 136 ? 29.020 4.028 16.849 1.00 34.91 133 LEU A N 1
ATOM 1138 C CA . LEU A 1 136 ? 30.197 4.745 17.350 1.00 36.58 133 LEU A CA 1
ATOM 1139 C C . LEU A 1 136 ? 31.494 4.367 16.612 1.00 38.97 133 LEU A C 1
ATOM 1140 O O . LEU A 1 136 ? 32.453 5.155 16.628 1.00 38.90 133 LEU A O 1
ATOM 1145 N N . ALA A 1 137 ? 31.498 3.204 15.947 1.00 40.99 134 ALA A N 1
ATOM 1146 C CA . ALA A 1 137 ? 32.624 2.789 15.088 1.00 43.80 134 ALA A CA 1
ATOM 1147 C C . ALA A 1 137 ? 32.559 3.195 13.595 1.00 45.32 134 ALA A C 1
ATOM 1148 O O . ALA A 1 137 ? 33.609 3.406 12.981 1.00 45.96 134 ALA A O 1
ATOM 1150 N N . THR A 1 138 ? 31.366 3.288 13.000 1.00 47.43 135 THR A N 1
ATOM 1151 C CA . THR A 1 138 ? 31.262 3.836 11.619 1.00 49.06 135 THR A CA 1
ATOM 1152 C C . THR A 1 138 ? 31.735 5.305 11.600 1.00 49.47 135 THR A C 1
ATOM 1153 O O . THR A 1 138 ? 31.219 6.133 10.839 1.00 49.83 135 THR A O 1
ATOM 1157 N N . SER B 1 1 ? -0.542 6.885 -4.278 1.00 33.17 -2 SER B N 1
ATOM 1158 C CA . SER B 1 1 ? -0.341 7.883 -5.373 1.00 31.46 -2 SER B CA 1
ATOM 1159 C C . SER B 1 1 ? -0.041 7.163 -6.686 1.00 30.61 -2 SER B C 1
ATOM 1160 O O . SER B 1 1 ? 0.870 6.329 -6.770 1.00 31.09 -2 SER B O 1
ATOM 1163 N N . ASN B 1 2 ? -0.817 7.495 -7.712 1.00 29.08 -1 ASN B N 1
ATOM 1164 C CA . ASN B 1 2 ? -0.786 6.777 -8.963 1.00 27.64 -1 ASN B CA 1
ATOM 1165 C C . ASN B 1 2 ? 0.325 7.208 -9.892 1.00 26.71 -1 ASN B C 1
ATOM 1166 O O . ASN B 1 2 ? 0.866 8.315 -9.754 1.00 23.83 -1 ASN B O 1
ATOM 1171 N N . ALA B 1 3 ? 0.673 6.313 -10.820 1.00 26.83 0 ALA B N 1
ATOM 1172 C CA . ALA B 1 3 ? 1.700 6.590 -11.825 1.00 27.13 0 ALA B CA 1
ATOM 1173 C C . ALA B 1 3 ? 1.376 7.850 -12.606 1.00 27.54 0 ALA B C 1
ATOM 1174 O O . ALA B 1 3 ? 0.231 8.059 -12.991 1.00 27.94 0 ALA B O 1
ATOM 1176 N N . GLY B 1 4 ? 2.389 8.682 -12.834 1.00 27.63 1 GLY B N 1
ATOM 1177 C CA . GLY B 1 4 ? 2.207 9.967 -13.502 1.00 27.73 1 GLY B CA 1
ATOM 1178 C C . GLY B 1 4 ? 1.857 11.099 -12.537 1.00 27.70 1 GLY B C 1
ATOM 1179 O O . GLY B 1 4 ? 1.983 12.272 -12.873 1.00 28.29 1 GLY B O 1
ATOM 1188 N N . LYS B 1 6 ? 2.148 13.313 -8.840 1.00 24.11 3 LYS B N 1
ATOM 1189 C CA . LYS B 1 6 ? 3.149 13.628 -7.779 1.00 24.97 3 LYS B CA 1
ATOM 1190 C C . LYS B 1 6 ? 2.927 12.675 -6.606 1.00 23.14 3 LYS B C 1
ATOM 1191 O O . LYS B 1 6 ? 1.795 12.475 -6.180 1.00 22.73 3 LYS B O 1
ATOM 1197 N N . ALA B 1 7 ? 3.999 12.036 -6.144 1.00 22.26 4 ALA B N 1
ATOM 1198 C CA . ALA B 1 7 ? 3.921 11.089 -5.027 1.00 20.97 4 ALA B CA 1
ATOM 1199 C C . ALA B 1 7 ? 3.590 11.832 -3.741 1.00 19.98 4 ALA B C 1
ATOM 1200 O O . ALA B 1 7 ? 4.083 12.931 -3.533 1.00 20.14 4 ALA B O 1
ATOM 1202 N N . ALA B 1 8 ? 2.733 11.259 -2.892 1.00 19.70 5 ALA B N 1
ATOM 1203 C CA . ALA B 1 8 ? 2.384 11.884 -1.617 1.00 19.49 5 ALA B CA 1
ATOM 1204 C C . ALA B 1 8 ? 3.638 12.092 -0.760 1.00 19.44 5 ALA B C 1
ATOM 1205 O O . ALA B 1 8 ? 4.484 11.175 -0.608 1.00 20.07 5 ALA B O 1
ATOM 1207 N N . ASP B 1 9 ? 3.778 13.303 -0.243 1.00 17.76 6 ASP B N 1
ATOM 1208 C CA . ASP B 1 9 ? 4.889 13.663 0.592 1.00 18.62 6 ASP B CA 1
ATOM 1209 C C . ASP B 1 9 ? 4.476 13.339 2.009 1.00 17.55 6 ASP B C 1
ATOM 1210 O O . ASP B 1 9 ? 3.292 13.176 2.268 1.00 17.24 6 ASP B O 1
ATOM 1215 N N . PHE B 1 10 ? 5.452 13.145 2.884 1.00 18.06 7 PHE B N 1
ATOM 1216 C CA . PHE B 1 10 ? 5.203 12.655 4.247 1.00 18.59 7 PHE B CA 1
ATOM 1217 C C . PHE B 1 10 ? 6.481 12.805 5.069 1.00 19.01 7 PHE B C 1
ATOM 1218 O O . PHE B 1 10 ? 7.592 12.915 4.530 1.00 18.81 7 PHE B O 1
ATOM 1226 N N . THR B 1 11 ? 6.304 12.822 6.378 1.00 19.63 8 THR B N 1
ATOM 1227 C CA . THR B 1 11 ? 7.388 12.978 7.323 1.00 20.73 8 THR B CA 1
ATOM 1228 C C . THR B 1 11 ? 7.759 11.615 7.880 1.00 21.31 8 THR B C 1
ATOM 1229 O O . THR B 1 11 ? 6.867 10.781 8.208 1.00 21.38 8 THR B O 1
ATOM 1233 N N . TYR B 1 12 ? 9.062 11.376 8.004 1.00 20.89 9 TYR B N 1
ATOM 1234 C CA . TYR B 1 12 ? 9.519 10.186 8.760 1.00 21.02 9 TYR B CA 1
ATOM 1235 C C . TYR B 1 12 ? 10.522 10.568 9.858 1.00 21.07 9 TYR B C 1
ATOM 1236 O O . TYR B 1 12 ? 11.055 11.691 9.863 1.00 21.61 9 TYR B O 1
ATOM 1245 N N . VAL B 1 13 ? 10.756 9.652 10.799 1.00 21.44 10 VAL B N 1
ATOM 1246 C CA . VAL B 1 13 ? 11.826 9.819 11.788 1.00 21.61 10 VAL B CA 1
ATOM 1247 C C . VAL B 1 13 ? 12.892 8.729 11.596 1.00 21.30 10 VAL B C 1
ATOM 1248 O O . VAL B 1 13 ? 12.580 7.588 11.296 1.00 20.74 10 VAL B O 1
ATOM 1252 N N . THR B 1 14 ? 14.149 9.118 11.715 1.00 20.67 11 THR B N 1
ATOM 1253 C CA . THR B 1 14 ? 15.239 8.158 11.655 1.00 21.08 11 THR B CA 1
ATOM 1254 C C . THR B 1 14 ? 15.310 7.478 13.017 1.00 20.67 11 THR B C 1
ATOM 1255 O O . THR B 1 14 ? 14.561 7.829 13.920 1.00 20.01 11 THR B O 1
ATOM 1259 N N . VAL B 1 15 ? 16.201 6.504 13.180 1.00 21.79 12 VAL B N 1
ATOM 1260 C CA . VAL B 1 15 ? 16.429 5.931 14.526 1.00 22.38 12 VAL B CA 1
ATOM 1261 C C . VAL B 1 15 ? 16.993 6.957 15.540 1.00 23.13 12 VAL B C 1
ATOM 1262 O O . VAL B 1 15 ? 16.855 6.762 16.764 1.00 21.76 12 VAL B O 1
ATOM 1266 N N . HIS B 1 16 ? 17.629 8.024 15.033 1.00 21.74 13 HIS B N 1
ATOM 1267 C CA . HIS B 1 16 ? 18.086 9.101 15.915 1.00 22.39 13 HIS B CA 1
ATOM 1268 C C . HIS B 1 16 ? 16.998 10.106 16.282 1.00 22.45 13 HIS B C 1
ATOM 1269 O O . HIS B 1 16 ? 17.255 11.066 17.023 1.00 22.67 13 HIS B O 1
ATOM 1276 N N . GLY B 1 17 ? 15.776 9.835 15.842 1.00 21.89 14 GLY B N 1
ATOM 1277 C CA . GLY B 1 17 ? 14.628 10.666 16.204 1.00 23.18 14 GLY B CA 1
ATOM 1278 C C . GLY B 1 17 ? 14.575 11.962 15.404 1.00 25.05 14 GLY B C 1
ATOM 1279 O O . GLY B 1 17 ? 13.801 12.838 15.732 1.00 25.29 14 GLY B O 1
ATOM 1280 N N . ASP B 1 18 ? 15.382 12.106 14.348 1.00 25.71 15 ASP B N 1
ATOM 1281 C CA . ASP B 1 18 ? 15.255 13.318 13.490 1.00 27.60 15 ASP B CA 1
ATOM 1282 C C . ASP B 1 18 ? 14.125 13.104 12.474 1.00 28.06 15 ASP B C 1
ATOM 1283 O O . ASP B 1 18 ? 14.090 12.085 11.805 1.00 27.80 15 ASP B O 1
ATOM 1288 N N . ASN B 1 19 ? 13.201 14.049 12.343 1.00 28.53 16 ASN B N 1
ATOM 1289 C CA . ASN B 1 19 ? 12.224 13.911 11.286 1.00 29.46 16 ASN B CA 1
ATOM 1290 C C . ASN B 1 19 ? 12.675 14.637 10.039 1.00 28.38 16 ASN B C 1
ATOM 1291 O O . ASN B 1 19 ? 13.454 15.588 10.113 1.00 28.33 16 ASN B O 1
ATOM 1296 N N . SER B 1 20 ? 12.257 14.130 8.897 1.00 26.55 17 SER B N 1
ATOM 1297 C CA . SER B 1 20 ? 12.396 14.854 7.647 1.00 26.61 17 SER B CA 1
ATOM 1298 C C . SER B 1 20 ? 11.248 14.498 6.729 1.00 25.81 17 SER B C 1
ATOM 1299 O O . SER B 1 20 ? 10.367 13.680 7.085 1.00 25.17 17 SER B O 1
ATOM 1302 N N . ARG B 1 21 ? 11.306 15.085 5.534 1.00 23.55 18 ARG B N 1
ATOM 1303 C CA . ARG B 1 21 ? 10.233 15.031 4.559 1.00 23.77 18 ARG B CA 1
ATOM 1304 C C . ARG B 1 21 ? 10.791 14.205 3.407 1.00 21.93 18 ARG B C 1
ATOM 1305 O O . ARG B 1 21 ? 11.930 14.403 2.973 1.00 21.22 18 ARG B O 1
ATOM 1321 N N . SER B 1 23 ? 10.177 14.542 0.388 1.00 19.61 20 SER B N 1
ATOM 1322 C CA . SER B 1 23 ? 10.412 15.430 -0.740 1.00 21.89 20 SER B CA 1
ATOM 1323 C C . SER B 1 23 ? 11.785 16.096 -0.690 1.00 22.37 20 SER B C 1
ATOM 1324 O O . SER B 1 23 ? 12.225 16.566 -1.706 1.00 21.69 20 SER B O 1
ATOM 1327 N N . ARG B 1 24 ? 12.460 16.133 0.468 1.00 22.58 21 ARG B N 1
ATOM 1328 C CA . ARG B 1 24 ? 13.804 16.780 0.527 1.00 24.26 21 ARG B CA 1
ATOM 1329 C C . ARG B 1 24 ? 14.884 16.047 -0.264 1.00 23.86 21 ARG B C 1
ATOM 1330 O O . ARG B 1 24 ? 15.856 16.672 -0.758 1.00 23.18 21 ARG B O 1
ATOM 1338 N N . LEU B 1 25 ? 14.693 14.730 -0.370 1.00 22.84 22 LEU B N 1
ATOM 1339 C CA . LEU B 1 25 ? 15.637 13.851 -1.024 1.00 24.02 22 LEU B CA 1
ATOM 1340 C C . LEU B 1 25 ? 15.808 14.244 -2.468 1.00 23.81 22 LEU B C 1
ATOM 1341 O O . LEU B 1 25 ? 14.833 14.430 -3.197 1.00 25.57 22 LEU B O 1
ATOM 1346 N N . LYS B 1 26 ? 17.046 14.415 -2.888 1.00 23.44 23 LYS B N 1
ATOM 1347 C CA . LYS B 1 26 ? 17.307 14.730 -4.283 1.00 21.94 23 LYS B CA 1
ATOM 1348 C C . LYS B 1 26 ? 18.072 13.564 -4.894 1.00 21.61 23 LYS B C 1
ATOM 1349 O O . LYS B 1 26 ? 19.121 13.170 -4.379 1.00 21.01 23 LYS B O 1
ATOM 1355 N N . ALA B 1 27 ? 17.540 13.016 -5.990 1.00 20.84 24 ALA B N 1
ATOM 1356 C CA . ALA B 1 27 ? 18.183 11.919 -6.735 1.00 19.78 24 ALA B CA 1
ATOM 1357 C C . ALA B 1 27 ? 17.486 11.767 -8.062 1.00 19.30 24 ALA B C 1
ATOM 1358 O O . ALA B 1 27 ? 16.316 12.097 -8.186 1.00 18.37 24 ALA B O 1
ATOM 1360 N N . GLN B 1 28 ? 18.193 11.258 -9.060 1.00 19.42 25 GLN B N 1
ATOM 1361 C CA . GLN B 1 28 ? 17.549 10.912 -10.349 1.00 20.51 25 GLN B CA 1
ATOM 1362 C C . GLN B 1 28 ? 16.299 10.002 -10.168 1.00 20.18 25 GLN B C 1
ATOM 1363 O O . GLN B 1 28 ? 15.265 10.175 -10.817 1.00 19.46 25 GLN B O 1
ATOM 1369 N N . TYR B 1 29 ? 16.390 9.070 -9.228 1.00 19.18 26 TYR B N 1
ATOM 1370 C CA . TYR B 1 29 ? 15.280 8.190 -8.895 1.00 19.90 26 TYR B CA 1
ATOM 1371 C C . TYR B 1 29 ? 15.186 8.066 -7.394 1.00 18.57 26 TYR B C 1
ATOM 1372 O O . TYR B 1 29 ? 16.212 8.069 -6.744 1.00 19.64 26 TYR B O 1
ATOM 1381 N N . THR B 1 30 ? 13.988 7.865 -6.861 1.00 17.97 27 THR B N 1
ATOM 1382 C CA . THR B 1 30 ? 13.816 7.555 -5.446 1.00 17.09 27 THR B CA 1
ATOM 1383 C C . THR B 1 30 ? 12.899 6.341 -5.328 1.00 17.36 27 THR B C 1
ATOM 1384 O O . THR B 1 30 ? 11.771 6.316 -5.873 1.00 16.91 27 THR B O 1
ATOM 1396 N N . LEU B 1 32 ? 10.757 4.056 -2.841 1.00 14.71 29 LEU B N 1
ATOM 1397 C CA . LEU B 1 32 ? 10.129 3.862 -1.538 1.00 16.22 29 LEU B CA 1
ATOM 1398 C C . LEU B 1 32 ? 9.886 2.400 -1.196 1.00 16.12 29 LEU B C 1
ATOM 1399 O O . LEU B 1 32 ? 9.279 1.672 -1.999 1.00 17.09 29 LEU B O 1
ATOM 1404 N N . PHE B 1 33 ? 10.340 1.955 -0.012 1.00 15.84 30 PHE B N 1
ATOM 1405 C CA . PHE B 1 33 ? 10.234 0.545 0.365 1.00 15.36 30 PHE B CA 1
ATOM 1406 C C . PHE B 1 33 ? 9.429 0.487 1.652 1.00 16.45 30 PHE B C 1
ATOM 1407 O O . PHE B 1 33 ? 9.983 0.774 2.745 1.00 15.72 30 PHE B O 1
ATOM 1415 N N . PHE B 1 34 ? 8.139 0.123 1.557 1.00 16.25 31 PHE B N 1
ATOM 1416 C CA . PHE B 1 34 ? 7.330 0.020 2.792 1.00 16.04 31 PHE B CA 1
ATOM 1417 C C . PHE B 1 34 ? 7.403 -1.388 3.301 1.00 16.88 31 PHE B C 1
ATOM 1418 O O . PHE B 1 34 ? 7.015 -2.303 2.599 1.00 16.44 31 PHE B O 1
ATOM 1426 N N . TYR B 1 35 ? 7.913 -1.571 4.519 1.00 15.99 32 TYR B N 1
ATOM 1427 C CA . TYR B 1 35 ? 8.231 -2.876 4.975 1.00 17.25 32 TYR B CA 1
ATOM 1428 C C . TYR B 1 35 ? 7.795 -3.072 6.419 1.00 18.83 32 TYR B C 1
ATOM 1429 O O . TYR B 1 35 ? 7.411 -2.088 7.114 1.00 19.90 32 TYR B O 1
ATOM 1438 N N . ASP B 1 36 ? 7.846 -4.342 6.846 1.00 19.44 33 ASP B N 1
ATOM 1439 C CA . ASP B 1 36 ? 7.766 -4.729 8.257 1.00 20.86 33 ASP B CA 1
ATOM 1440 C C . ASP B 1 36 ? 9.107 -5.357 8.680 1.00 21.24 33 ASP B C 1
ATOM 1441 O O . ASP B 1 36 ? 9.719 -6.088 7.899 1.00 21.73 33 ASP B O 1
ATOM 1446 N N . PRO B 1 37 ? 9.611 -5.037 9.899 1.00 23.12 34 PRO B N 1
ATOM 1447 C CA . PRO B 1 37 ? 10.887 -5.589 10.385 1.00 24.00 34 PRO B CA 1
ATOM 1448 C C . PRO B 1 37 ? 10.927 -7.114 10.528 1.00 25.98 34 PRO B C 1
ATOM 1449 O O . PRO B 1 37 ? 11.997 -7.698 10.682 1.00 26.53 34 PRO B O 1
ATOM 1453 N N . ASP B 1 38 ? 9.785 -7.777 10.494 1.00 26.41 35 ASP B N 1
ATOM 1454 C CA . ASP B 1 38 ? 9.807 -9.234 10.641 1.00 27.53 35 ASP B CA 1
ATOM 1455 C C . ASP B 1 38 ? 9.130 -9.936 9.466 1.00 27.44 35 ASP B C 1
ATOM 1456 O O . ASP B 1 38 ? 8.538 -10.985 9.631 1.00 28.39 35 ASP B O 1
ATOM 1461 N N . CYS B 1 39 ? 9.224 -9.352 8.286 1.00 26.25 36 CYS B N 1
ATOM 1462 C CA . CYS B 1 39 ? 8.492 -9.848 7.169 1.00 24.84 36 CYS B CA 1
ATOM 1463 C C . CYS B 1 39 ? 9.466 -10.559 6.255 1.00 23.70 36 CYS B C 1
ATOM 1464 O O . CYS B 1 39 ? 10.446 -9.995 5.825 1.00 21.64 36 CYS B O 1
ATOM 1467 N N . SER B 1 40 ? 9.152 -11.813 5.956 1.00 22.29 37 SER B N 1
ATOM 1468 C CA . SER B 1 40 ? 10.048 -12.695 5.238 1.00 21.56 37 SER B CA 1
ATOM 1469 C C . SER B 1 40 ? 10.152 -12.328 3.747 1.00 19.46 37 SER B C 1
ATOM 1470 O O . SER B 1 40 ? 11.203 -12.529 3.121 1.00 17.54 37 SER B O 1
ATOM 1473 N N . ASN B 1 41 ? 9.072 -11.774 3.201 1.00 16.82 38 ASN B N 1
ATOM 1474 C CA . ASN B 1 41 ? 9.066 -11.291 1.832 1.00 16.59 38 ASN B CA 1
ATOM 1475 C C . ASN B 1 41 ? 9.917 -10.006 1.720 1.00 16.30 38 ASN B C 1
ATOM 1476 O O . ASN B 1 41 ? 10.553 -9.762 0.693 1.00 15.40 38 ASN B O 1
ATOM 1481 N N . CYS B 1 42 ? 9.937 -9.220 2.796 1.00 15.95 39 CYS B N 1
ATOM 1482 C CA . CYS B 1 42 ? 10.796 -8.023 2.901 1.00 17.41 39 CYS B CA 1
ATOM 1483 C C . CYS B 1 42 ? 12.285 -8.442 2.847 1.00 17.72 39 CYS B C 1
ATOM 1484 O O . CYS B 1 42 ? 13.047 -7.967 1.983 1.00 18.01 39 CYS B O 1
ATOM 1487 N N . ARG B 1 43 ? 12.676 -9.369 3.723 1.00 18.58 40 ARG B N 1
ATOM 1488 C CA . ARG B 1 43 ? 14.063 -9.921 3.732 1.00 19.76 40 ARG B CA 1
ATOM 1489 C C . ARG B 1 43 ? 14.464 -10.422 2.380 1.00 19.93 40 ARG B C 1
ATOM 1490 O O . ARG B 1 43 ? 15.575 -10.203 1.922 1.00 19.90 40 ARG B O 1
ATOM 1498 N N . LYS B 1 44 ? 13.553 -11.120 1.731 1.00 19.39 41 LYS B N 1
ATOM 1499 C CA . LYS B 1 44 ? 13.831 -11.635 0.397 1.00 19.13 41 LYS B CA 1
ATOM 1500 C C . LYS B 1 44 ? 14.146 -10.504 -0.610 1.00 17.88 41 LYS B C 1
ATOM 1501 O O . LYS B 1 44 ? 15.164 -10.562 -1.322 1.00 16.67 41 LYS B O 1
ATOM 1507 N N . PHE B 1 45 ? 13.271 -9.499 -0.694 1.00 16.39 42 PHE B N 1
ATOM 1508 C CA . PHE B 1 45 ? 13.538 -8.328 -1.534 1.00 17.00 42 PHE B CA 1
ATOM 1509 C C . PHE B 1 45 ? 14.887 -7.686 -1.199 1.00 16.75 42 PHE B C 1
ATOM 1510 O O . PHE B 1 45 ? 15.674 -7.407 -2.110 1.00 17.97 42 PHE B O 1
ATOM 1518 N N . GLU B 1 46 ? 15.173 -7.481 0.094 1.00 16.55 43 GLU B N 1
ATOM 1519 C CA . GLU B 1 46 ? 16.401 -6.795 0.508 1.00 17.78 43 GLU B CA 1
ATOM 1520 C C . GLU B 1 46 ? 17.618 -7.585 0.069 1.00 18.38 43 GLU B C 1
ATOM 1521 O O . GLU B 1 46 ? 18.601 -7.031 -0.416 1.00 19.10 43 GLU B O 1
ATOM 1527 N N . LYS B 1 47 ? 17.531 -8.899 0.220 1.00 18.38 44 LYS B N 1
ATOM 1528 C CA . LYS B 1 47 ? 18.630 -9.789 -0.112 1.00 19.26 44 LYS B CA 1
ATOM 1529 C C . LYS B 1 47 ? 18.895 -9.794 -1.639 1.00 19.62 44 LYS B C 1
ATOM 1530 O O . LYS B 1 47 ? 20.053 -9.727 -2.079 1.00 19.55 44 LYS B O 1
ATOM 1536 N N A LEU B 1 48 ? 17.823 -9.872 -2.426 0.50 19.81 45 LEU B N 1
ATOM 1537 N N B LEU B 1 48 ? 17.828 -9.868 -2.428 0.50 19.97 45 LEU B N 1
ATOM 1538 C CA A LEU B 1 48 ? 17.912 -9.855 -3.881 0.50 20.38 45 LEU B CA 1
ATOM 1539 C CA B LEU B 1 48 ? 17.944 -9.850 -3.877 0.50 20.69 45 LEU B CA 1
ATOM 1540 C C A LEU B 1 48 ? 18.445 -8.522 -4.438 0.50 20.51 45 LEU B C 1
ATOM 1541 C C B LEU B 1 48 ? 18.488 -8.520 -4.413 0.50 20.67 45 LEU B C 1
ATOM 1542 O O A LEU B 1 48 ? 19.188 -8.513 -5.420 0.50 20.35 45 LEU B O 1
ATOM 1543 O O B LEU B 1 48 ? 19.265 -8.507 -5.367 0.50 20.53 45 LEU B O 1
ATOM 1552 N N . PHE B 1 49 ? 18.056 -7.412 -3.809 1.00 20.87 46 PHE B N 1
ATOM 1553 C CA . PHE B 1 49 ? 18.461 -6.097 -4.258 1.00 21.05 46 PHE B CA 1
ATOM 1554 C C . PHE B 1 49 ? 19.986 -5.972 -4.121 1.00 21.09 46 PHE B C 1
ATOM 1555 O O . PHE B 1 49 ? 20.643 -5.519 -5.063 1.00 21.04 46 PHE B O 1
ATOM 1563 N N . ALA B 1 50 ? 20.536 -6.419 -2.977 1.00 21.02 47 ALA B N 1
ATOM 1564 C CA . ALA B 1 50 ? 21.981 -6.452 -2.709 1.00 21.01 47 ALA B CA 1
ATOM 1565 C C . ALA B 1 50 ? 22.754 -7.301 -3.708 1.00 20.75 47 ALA B C 1
ATOM 1566 O O . ALA B 1 50 ? 23.968 -7.243 -3.773 1.00 21.25 47 ALA B O 1
ATOM 1568 N N . GLU B 1 51 ? 22.062 -8.119 -4.474 1.00 19.77 48 GLU B N 1
ATOM 1569 C CA . GLU B 1 51 ? 22.746 -8.979 -5.426 1.00 19.03 48 GLU B CA 1
ATOM 1570 C C . GLU B 1 51 ? 22.700 -8.440 -6.852 1.00 17.93 48 GLU B C 1
ATOM 1571 O O . GLU B 1 51 ? 23.086 -9.150 -7.784 1.00 17.65 48 GLU B O 1
ATOM 1577 N N . ILE B 1 52 ? 22.250 -7.212 -7.012 1.00 16.11 49 ILE B N 1
ATOM 1578 C CA . ILE B 1 52 ? 22.176 -6.610 -8.331 1.00 16.64 49 ILE B CA 1
ATOM 1579 C C . ILE B 1 52 ? 23.229 -5.517 -8.335 1.00 16.67 49 ILE B C 1
ATOM 1580 O O . ILE B 1 52 ? 22.966 -4.418 -7.889 1.00 16.38 49 ILE B O 1
ATOM 1585 N N . PRO B 1 53 ? 24.439 -5.827 -8.815 1.00 17.52 50 PRO B N 1
ATOM 1586 C CA . PRO B 1 53 ? 25.530 -4.842 -8.695 1.00 17.91 50 PRO B CA 1
ATOM 1587 C C . PRO B 1 53 ? 25.172 -3.451 -9.241 1.00 18.09 50 PRO B C 1
ATOM 1588 O O . PRO B 1 53 ? 25.592 -2.465 -8.667 1.00 17.85 50 PRO B O 1
ATOM 1592 N N . ALA B 1 54 ? 24.405 -3.374 -10.331 1.00 18.21 51 ALA B N 1
ATOM 1593 C CA . ALA B 1 54 ? 24.034 -2.059 -10.887 1.00 19.07 51 ALA B CA 1
ATOM 1594 C C . ALA B 1 54 ? 23.179 -1.240 -9.920 1.00 18.91 51 ALA B C 1
ATOM 1595 O O . ALA B 1 54 ? 23.309 -0.011 -9.853 1.00 18.93 51 ALA B O 1
ATOM 1597 N N . PHE B 1 55 ? 22.303 -1.910 -9.180 1.00 18.84 52 PHE B N 1
ATOM 1598 C CA . PHE B 1 55 ? 21.462 -1.227 -8.193 1.00 19.05 52 PHE B CA 1
ATOM 1599 C C . PHE B 1 55 ? 22.297 -0.754 -7.003 1.00 17.86 52 PHE B C 1
ATOM 1600 O O . PHE B 1 55 ? 22.115 0.332 -6.527 1.00 17.90 52 PHE B O 1
ATOM 1608 N N . VAL B 1 56 ? 23.183 -1.606 -6.498 1.00 17.71 53 VAL B N 1
ATOM 1609 C CA . VAL B 1 56 ? 24.072 -1.279 -5.390 1.00 17.81 53 VAL B CA 1
ATOM 1610 C C . VAL B 1 56 ? 24.930 -0.045 -5.745 1.00 17.87 53 VAL B C 1
ATOM 1611 O O . VAL B 1 56 ? 25.106 0.867 -4.892 1.00 17.13 53 VAL B O 1
ATOM 1615 N N A GLU B 1 57 ? 25.436 -0.018 -6.976 0.60 17.39 54 GLU B N 1
ATOM 1616 N N B GLU B 1 57 ? 25.445 0.007 -6.973 0.40 17.80 54 GLU B N 1
ATOM 1617 C CA A GLU B 1 57 ? 26.235 1.116 -7.479 0.60 18.14 54 GLU B CA 1
ATOM 1618 C CA B GLU B 1 57 ? 26.256 1.163 -7.394 0.40 18.49 54 GLU B CA 1
ATOM 1619 C C A GLU B 1 57 ? 25.405 2.413 -7.546 0.60 18.05 54 GLU B C 1
ATOM 1620 C C B GLU B 1 57 ? 25.431 2.445 -7.619 0.40 18.29 54 GLU B C 1
ATOM 1621 O O A GLU B 1 57 ? 25.885 3.476 -7.144 0.60 18.55 54 GLU B O 1
ATOM 1622 O O B GLU B 1 57 ? 25.948 3.540 -7.409 0.40 18.50 54 GLU B O 1
ATOM 1641 N N . VAL B 1 59 ? 22.866 3.203 -5.757 1.00 19.48 56 VAL B N 1
ATOM 1642 C CA . VAL B 1 59 ? 22.750 3.640 -4.342 1.00 20.03 56 VAL B CA 1
ATOM 1643 C C . VAL B 1 59 ? 24.025 4.349 -3.829 1.00 21.89 56 VAL B C 1
ATOM 1644 O O . VAL B 1 59 ? 23.933 5.459 -3.287 1.00 20.33 56 VAL B O 1
ATOM 1648 N N . GLU B 1 60 ? 25.199 3.722 -3.989 1.00 22.50 57 GLU B N 1
ATOM 1649 C CA . GLU B 1 60 ? 26.439 4.393 -3.617 1.00 24.72 57 GLU B CA 1
ATOM 1650 C C . GLU B 1 60 ? 26.624 5.734 -4.339 1.00 25.01 57 GLU B C 1
ATOM 1651 O O . GLU B 1 60 ? 26.950 6.740 -3.703 1.00 24.23 57 GLU B O 1
ATOM 1657 N N . ASN B 1 61 ? 26.474 5.750 -5.668 1.00 25.76 58 ASN B N 1
ATOM 1658 C CA . ASN B 1 61 ? 26.778 6.976 -6.400 1.00 25.84 58 ASN B CA 1
ATOM 1659 C C . ASN B 1 61 ? 25.635 8.046 -6.350 1.00 26.24 58 ASN B C 1
ATOM 1660 O O . ASN B 1 61 ? 25.732 9.087 -6.980 1.00 27.21 58 ASN B O 1
ATOM 1665 N N . GLY B 1 62 ? 24.564 7.773 -5.604 1.00 25.97 59 GLY B N 1
ATOM 1666 C CA . GLY B 1 62 ? 23.464 8.734 -5.401 1.00 25.52 59 GLY B CA 1
ATOM 1667 C 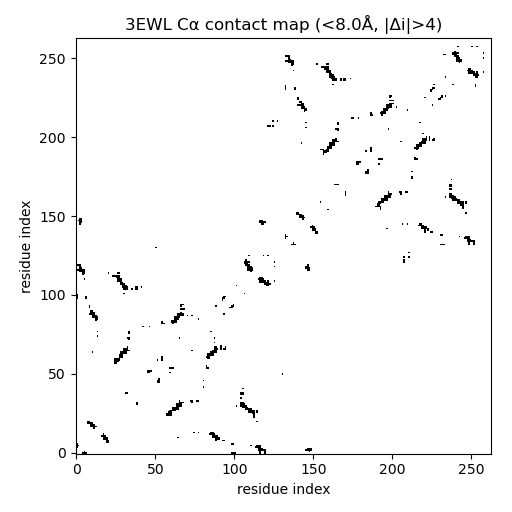C . GLY B 1 62 ? 22.496 8.902 -6.560 1.00 24.90 59 GLY B C 1
ATOM 1668 O O . GLY B 1 62 ? 21.634 9.769 -6.530 1.00 25.03 59 GLY B O 1
ATOM 1669 N N . THR B 1 63 ? 22.636 8.069 -7.588 1.00 24.84 60 THR B N 1
ATOM 1670 C CA . THR B 1 63 ? 21.678 7.992 -8.698 1.00 23.31 60 THR B CA 1
ATOM 1671 C C . THR B 1 63 ? 20.312 7.483 -8.180 1.00 22.49 60 THR B C 1
ATOM 1672 O O . THR B 1 63 ? 19.261 7.953 -8.627 1.00 22.00 60 THR B O 1
ATOM 1676 N N . LEU B 1 64 ? 20.346 6.555 -7.231 1.00 20.01 61 LEU B N 1
ATOM 1677 C CA . LEU B 1 64 ? 19.132 5.998 -6.654 1.00 19.59 61 LEU B CA 1
ATOM 1678 C C . LEU B 1 64 ? 19.159 6.182 -5.133 1.00 18.85 61 LEU B C 1
ATOM 1679 O O . LEU B 1 64 ? 20.043 5.691 -4.457 1.00 19.20 61 LEU B O 1
ATOM 1684 N N . ARG B 1 65 ? 18.183 6.909 -4.631 1.00 18.56 62 ARG B N 1
ATOM 1685 C CA . ARG B 1 65 ? 17.997 7.074 -3.212 1.00 19.28 62 ARG B CA 1
ATOM 1686 C C . ARG B 1 65 ? 16.970 6.019 -2.806 1.00 18.74 62 ARG B C 1
ATOM 1687 O O . ARG B 1 65 ? 15.962 5.867 -3.486 1.00 18.93 62 ARG B O 1
ATOM 1695 N N . VAL B 1 66 ? 17.221 5.277 -1.732 1.00 18.63 63 VAL B N 1
ATOM 1696 C CA . VAL B 1 66 ? 16.267 4.267 -1.258 1.00 17.53 63 VAL B CA 1
ATOM 1697 C C . VAL B 1 66 ? 15.817 4.734 0.102 1.00 18.78 63 VAL B C 1
ATOM 1698 O O . VAL B 1 66 ? 16.653 4.887 1.012 1.00 18.25 63 VAL B O 1
ATOM 1702 N N . LEU B 1 67 ? 14.497 4.899 0.245 1.00 17.49 64 LEU B N 1
ATOM 1703 C CA . LEU B 1 67 ? 13.920 5.248 1.522 1.00 18.65 64 LEU B CA 1
ATOM 1704 C C . LEU B 1 67 ? 12.985 4.135 1.988 1.00 18.48 64 LEU B C 1
ATOM 1705 O O . LEU B 1 67 ? 11.882 3.942 1.448 1.00 18.50 64 LEU B O 1
ATOM 1710 N N . ALA B 1 68 ? 13.461 3.410 2.990 1.00 18.42 65 ALA B N 1
ATOM 1711 C CA . ALA B 1 68 ? 12.742 2.284 3.562 1.00 19.83 65 ALA B CA 1
ATOM 1712 C C . ALA B 1 68 ? 11.946 2.769 4.749 1.00 20.17 65 ALA B C 1
ATOM 1713 O O . ALA B 1 68 ? 12.520 3.375 5.678 1.00 22.19 65 ALA B O 1
ATOM 1715 N N . ILE B 1 69 ? 10.633 2.555 4.718 1.00 20.31 66 ILE B N 1
ATOM 1716 C CA . ILE B 1 69 ? 9.735 3.180 5.701 1.00 19.10 66 ILE B CA 1
ATOM 1717 C C . ILE B 1 69 ? 8.876 2.156 6.432 1.00 19.52 66 ILE B C 1
ATOM 1718 O O . ILE B 1 69 ? 8.175 1.382 5.805 1.00 19.55 66 ILE B O 1
ATOM 1723 N N . TYR B 1 70 ? 8.904 2.153 7.756 1.00 18.93 67 TYR B N 1
ATOM 1724 C CA . TYR B 1 70 ? 8.003 1.296 8.492 1.00 18.97 67 TYR B CA 1
ATOM 1725 C C . TYR B 1 70 ? 6.734 2.079 8.771 1.00 19.67 67 TYR B C 1
ATOM 1726 O O . TYR B 1 70 ? 6.792 3.142 9.374 1.00 19.76 67 TYR B O 1
ATOM 1735 N N . PRO B 1 71 ? 5.584 1.574 8.294 1.00 20.41 68 PRO B N 1
ATOM 1736 C CA . PRO B 1 71 ? 4.369 2.385 8.349 1.00 21.47 68 PRO B CA 1
ATOM 1737 C C . PRO B 1 71 ? 3.505 2.108 9.553 1.00 22.17 68 PRO B C 1
ATOM 1738 O O . PRO B 1 71 ? 2.540 2.830 9.781 1.00 22.34 68 PRO B O 1
ATOM 1742 N N . ASP B 1 72 ? 3.843 1.101 10.348 1.00 22.92 69 ASP B N 1
ATOM 1743 C CA . ASP B 1 72 ? 2.980 0.762 11.474 1.00 24.23 69 ASP B CA 1
ATOM 1744 C C . ASP B 1 72 ? 3.448 1.329 12.803 1.00 24.45 69 ASP B C 1
ATOM 1745 O O . ASP B 1 72 ? 4.162 2.349 12.802 1.00 23.65 69 ASP B O 1
ATOM 1750 N N . GLU B 1 73 ? 3.035 0.716 13.914 1.00 25.48 70 GLU B N 1
ATOM 1751 C CA . GLU B 1 73 ? 3.091 1.446 15.211 1.00 28.12 70 GLU B CA 1
ATOM 1752 C C . GLU B 1 73 ? 4.139 1.091 16.244 1.00 28.16 70 GLU B C 1
ATOM 1753 O O . GLU B 1 73 ? 4.338 1.846 17.186 1.00 28.73 70 GLU B O 1
ATOM 1759 N N . ASN B 1 74 ? 4.815 -0.043 16.074 1.00 28.87 71 ASN B N 1
ATOM 1760 C CA . ASN B 1 74 ? 5.797 -0.496 17.073 1.00 29.15 71 ASN B CA 1
ATOM 1761 C C . ASN B 1 74 ? 7.241 -0.077 16.852 1.00 27.53 71 ASN B C 1
ATOM 1762 O O . ASN B 1 74 ? 7.986 -0.783 16.224 1.00 26.59 71 ASN B O 1
ATOM 1767 N N . ARG B 1 75 ? 7.633 1.034 17.458 1.00 28.16 72 ARG B N 1
ATOM 1768 C CA . ARG B 1 75 ? 8.994 1.514 17.404 1.00 29.54 72 ARG B CA 1
ATOM 1769 C C . ARG B 1 75 ? 9.953 0.411 17.839 1.00 29.89 72 ARG B C 1
ATOM 1770 O O . ARG B 1 75 ? 10.978 0.185 17.188 1.00 30.36 72 ARG B O 1
ATOM 1778 N N . GLU B 1 76 ? 9.615 -0.297 18.927 1.00 30.20 73 GLU B N 1
ATOM 1779 C CA . GLU B 1 76 ? 10.567 -1.278 19.506 1.00 31.71 73 GLU B CA 1
ATOM 1780 C C . GLU B 1 76 ? 10.898 -2.392 18.505 1.00 30.29 73 GLU B C 1
ATOM 1781 O O . GLU B 1 76 ? 12.055 -2.746 18.358 1.00 31.97 73 GLU B O 1
ATOM 1787 N N A GLU B 1 77 ? 9.894 -2.903 17.790 0.50 29.74 74 GLU B N 1
ATOM 1788 N N B GLU B 1 77 ? 9.878 -2.866 17.793 0.50 30.48 74 GLU B N 1
ATOM 1789 C CA A GLU B 1 77 ? 10.113 -3.889 16.710 0.50 28.08 74 GLU B CA 1
ATOM 1790 C CA B GLU B 1 77 ? 10.029 -3.825 16.695 0.50 29.58 74 GLU B CA 1
ATOM 1791 C C A GLU B 1 77 ? 11.014 -3.365 15.593 0.50 27.77 74 GLU B C 1
ATOM 1792 C C B GLU B 1 77 ? 10.993 -3.358 15.611 0.50 28.60 74 GLU B C 1
ATOM 1793 O O A GLU B 1 77 ? 11.743 -4.144 14.977 0.50 28.48 74 GLU B O 1
ATOM 1794 O O B GLU B 1 77 ? 11.738 -4.158 15.042 0.50 29.24 74 GLU B O 1
ATOM 1805 N N . TRP B 1 78 ? 10.950 -2.057 15.347 1.00 26.61 75 TRP B N 1
ATOM 1806 C CA . TRP B 1 78 ? 11.587 -1.422 14.213 1.00 24.90 75 TRP B CA 1
ATOM 1807 C C . TRP B 1 78 ? 13.032 -0.963 14.453 1.00 23.90 75 TRP B C 1
ATOM 1808 O O . TRP B 1 78 ? 13.930 -1.228 13.609 1.00 21.27 75 TRP B O 1
ATOM 1819 N N . ALA B 1 79 ? 13.247 -0.296 15.593 1.00 23.86 76 ALA B N 1
ATOM 1820 C CA . ALA B 1 79 ? 14.468 0.480 15.806 1.00 25.06 76 ALA B CA 1
ATOM 1821 C C . ALA B 1 79 ? 15.719 -0.367 15.889 1.00 26.21 76 ALA B C 1
ATOM 1822 O O . ALA B 1 79 ? 16.734 -0.042 15.278 1.00 27.54 76 ALA B O 1
ATOM 1824 N N . THR B 1 80 ? 15.638 -1.477 16.601 1.00 27.92 77 THR B N 1
ATOM 1825 C CA . THR B 1 80 ? 16.843 -2.264 16.818 1.00 29.37 77 THR B CA 1
ATOM 1826 C C . THR B 1 80 ? 17.154 -3.165 15.612 1.00 29.08 77 THR B C 1
ATOM 1827 O O . THR B 1 80 ? 18.310 -3.564 15.415 1.00 30.05 77 THR B O 1
ATOM 1831 N N . LYS B 1 81 ? 16.145 -3.433 14.786 1.00 27.85 78 LYS B N 1
ATOM 1832 C CA . LYS B 1 81 ? 16.378 -4.138 13.538 1.00 26.85 78 LYS B CA 1
ATOM 1833 C C . LYS B 1 81 ? 16.917 -3.255 12.414 1.00 25.98 78 LYS B C 1
ATOM 1834 O O . LYS B 1 81 ? 17.439 -3.771 11.415 1.00 24.95 78 LYS B O 1
ATOM 1840 N N . ALA B 1 82 ? 16.789 -1.943 12.566 1.00 23.94 79 ALA B N 1
ATOM 1841 C CA . ALA B 1 82 ? 17.232 -0.990 11.557 1.00 24.13 79 ALA B CA 1
ATOM 1842 C C . ALA B 1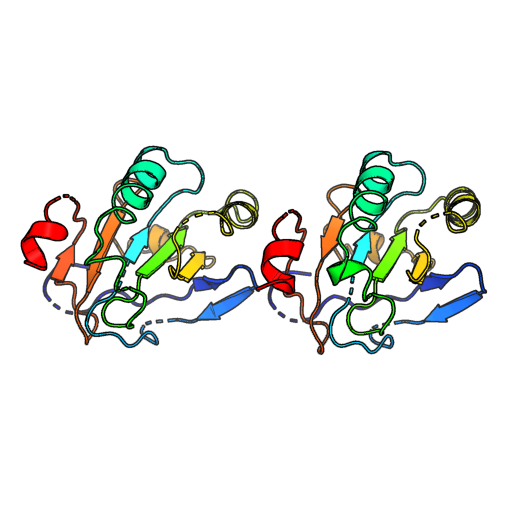 82 ? 18.697 -1.222 11.136 1.00 24.85 79 ALA B C 1
ATOM 1843 O O . ALA B 1 82 ? 19.043 -1.115 9.974 1.00 24.47 79 ALA B O 1
ATOM 1845 N N . VAL B 1 83 ? 19.541 -1.579 12.095 1.00 25.40 80 VAL B N 1
ATOM 1846 C CA . VAL B 1 83 ? 20.966 -1.794 11.844 1.00 26.42 80 VAL B CA 1
ATOM 1847 C C . VAL B 1 83 ? 21.245 -2.861 10.758 1.00 26.78 80 VAL B C 1
ATOM 1848 O O . VAL B 1 83 ? 22.285 -2.795 10.070 1.00 26.85 80 VAL B O 1
ATOM 1852 N N . TYR B 1 84 ? 20.341 -3.836 10.596 1.00 25.48 81 TYR B N 1
ATOM 1853 C CA . TYR B 1 84 ? 20.556 -4.883 9.582 1.00 25.23 81 TYR B CA 1
ATOM 1854 C C . TYR B 1 84 ? 19.989 -4.566 8.187 1.00 23.65 81 TYR B C 1
ATOM 1855 O O . TYR B 1 84 ? 20.059 -5.388 7.287 1.00 23.22 81 TYR B O 1
ATOM 1872 N N . PRO B 1 86 ? 19.534 -2.915 4.353 1.00 19.44 83 PRO B N 1
ATOM 1873 C CA . PRO B 1 86 ? 20.601 -2.860 3.337 1.00 19.72 83 PRO B CA 1
ATOM 1874 C C . PRO B 1 86 ? 21.495 -1.627 3.382 1.00 19.55 83 PRO B C 1
ATOM 1875 O O . PRO B 1 86 ? 21.093 -0.579 3.866 1.00 18.14 83 PRO B O 1
ATOM 1879 N N . GLN B 1 87 ? 22.732 -1.827 2.930 1.00 19.71 84 GLN B N 1
ATOM 1880 C CA . GLN B 1 87 ? 23.739 -0.797 2.837 1.00 21.30 84 GLN B CA 1
ATOM 1881 C C . GLN B 1 87 ? 23.232 0.424 2.110 1.00 20.36 84 GLN B C 1
ATOM 1882 O O . GLN B 1 87 ? 22.712 0.311 0.992 1.00 20.11 84 GLN B O 1
ATOM 1888 N N . GLY B 1 88 ? 23.413 1.589 2.730 1.00 20.31 85 GLY B N 1
ATOM 1889 C CA . GLY B 1 88 ? 23.099 2.862 2.095 1.00 19.62 85 GLY B CA 1
ATOM 1890 C C . GLY B 1 88 ? 21.620 3.240 2.005 1.00 19.39 85 GLY B C 1
ATOM 1891 O O . GLY B 1 88 ? 21.292 4.339 1.539 1.00 18.43 85 GLY B O 1
ATOM 1892 N N . TRP B 1 89 ? 20.729 2.337 2.426 1.00 18.01 86 TRP B N 1
ATOM 1893 C CA . TRP B 1 89 ? 19.312 2.678 2.514 1.00 17.67 86 TRP B CA 1
ATOM 1894 C C . TRP B 1 89 ? 19.047 3.575 3.714 1.00 16.79 86 TRP B C 1
ATOM 1895 O O . TRP B 1 89 ? 19.547 3.307 4.803 1.00 17.66 86 TRP B O 1
ATOM 1906 N N . ILE B 1 90 ? 18.268 4.634 3.528 1.00 16.90 87 ILE B N 1
ATOM 1907 C CA . ILE B 1 90 ? 17.715 5.406 4.664 1.00 16.80 87 ILE B CA 1
ATOM 1908 C C . ILE B 1 90 ? 16.585 4.656 5.369 1.00 18.11 87 ILE B C 1
ATOM 1909 O O . ILE B 1 90 ? 15.671 4.133 4.719 1.00 18.29 87 ILE B O 1
ATOM 1914 N N . VAL B 1 91 ? 16.661 4.522 6.693 1.00 17.36 88 VAL B N 1
ATOM 1915 C CA . VAL B 1 91 ? 15.659 3.724 7.372 1.00 17.23 88 VAL B CA 1
ATOM 1916 C C . VAL B 1 91 ? 14.776 4.705 8.170 1.00 18.04 88 VAL B C 1
ATOM 1917 O O . VAL B 1 91 ? 15.274 5.465 9.019 1.00 17.64 88 VAL B O 1
ATOM 1921 N N . GLY B 1 92 ? 13.472 4.703 7.905 1.00 18.20 89 GLY B N 1
ATOM 1922 C CA . GLY B 1 92 ? 12.598 5.640 8.575 1.00 18.53 89 GLY B CA 1
ATOM 1923 C C . GLY B 1 92 ? 11.359 5.003 9.163 1.00 19.38 89 GLY B C 1
ATOM 1924 O O . GLY B 1 92 ? 10.982 3.873 8.820 1.00 19.31 89 GLY B O 1
ATOM 1925 N N . TRP B 1 93 ? 10.685 5.783 10.007 1.00 19.29 90 TRP B N 1
ATOM 1926 C CA . TRP B 1 93 ? 9.426 5.380 10.572 1.00 19.20 90 TRP B CA 1
ATOM 1927 C C . TRP B 1 93 ? 8.421 6.530 10.383 1.00 19.62 90 TRP B C 1
ATOM 1928 O O . TRP B 1 93 ? 8.678 7.679 10.759 1.00 19.92 90 TRP B O 1
ATOM 1939 N N . ASN B 1 94 ? 7.291 6.222 9.754 1.00 20.14 91 ASN B N 1
ATOM 1940 C CA . ASN B 1 94 ? 6.217 7.207 9.582 1.00 20.70 91 ASN B CA 1
ATOM 1941 C C . ASN B 1 94 ? 5.433 7.253 10.873 1.00 20.94 91 ASN B C 1
ATOM 1942 O O . ASN B 1 94 ? 4.321 6.726 10.944 1.00 21.03 91 ASN B O 1
ATOM 1947 N N . LYS B 1 95 ? 6.035 7.867 11.886 1.00 21.25 92 LYS B N 1
ATOM 1948 C CA . LYS B 1 95 ? 5.490 7.912 13.247 1.00 21.69 92 LYS B CA 1
ATOM 1949 C C . LYS B 1 95 ? 4.121 8.585 13.274 1.00 21.62 92 LYS B C 1
ATOM 1950 O O . LYS B 1 95 ? 3.262 8.187 14.070 1.00 20.88 92 LYS B O 1
ATOM 1956 N N . ALA B 1 96 ? 3.882 9.555 12.385 1.00 20.93 93 ALA B N 1
ATOM 1957 C CA . ALA B 1 96 ? 2.554 10.212 12.337 1.00 21.12 93 ALA B CA 1
ATOM 1958 C C . ALA B 1 96 ? 1.432 9.222 11.988 1.00 21.77 93 ALA B C 1
ATOM 1959 O O . ALA B 1 96 ? 0.300 9.413 12.421 1.00 21.32 93 ALA B O 1
ATOM 1961 N N . GLY B 1 97 ? 1.758 8.153 11.238 1.00 20.32 94 GLY B N 1
ATOM 1962 C CA . GLY B 1 97 ? 0.770 7.164 10.888 1.00 20.17 94 GLY B CA 1
ATOM 1963 C C . GLY B 1 97 ? -0.182 7.597 9.785 1.00 20.13 94 GLY B C 1
ATOM 1964 O O . GLY B 1 97 ? -1.138 6.900 9.511 1.00 19.34 94 GLY B O 1
ATOM 1965 N N . ASP B 1 98 ? 0.074 8.749 9.163 1.00 19.40 95 ASP B N 1
ATOM 1966 C CA . ASP B 1 98 ? -0.759 9.255 8.083 1.00 18.44 95 ASP B CA 1
ATOM 1967 C C . ASP B 1 98 ? -0.642 8.445 6.778 1.00 17.90 95 ASP B C 1
ATOM 1968 O O . ASP B 1 98 ? -1.539 8.448 5.977 1.00 17.21 95 ASP B O 1
ATOM 1973 N N . ILE B 1 99 ? 0.445 7.737 6.535 1.00 17.54 96 ILE B N 1
ATOM 1974 C CA . ILE B 1 99 ? 0.439 6.952 5.298 1.00 16.95 96 ILE B CA 1
ATOM 1975 C C . ILE B 1 99 ? -0.697 5.906 5.358 1.00 19.25 96 ILE B C 1
ATOM 1976 O O . ILE B 1 99 ? -1.426 5.725 4.364 1.00 18.79 96 ILE B O 1
ATOM 1981 N N . ARG B 1 100 ? -0.855 5.232 6.508 1.00 19.58 97 ARG B N 1
ATOM 1982 C CA . ARG B 1 100 ? -1.928 4.240 6.657 1.00 21.63 97 ARG B CA 1
ATOM 1983 C C . ARG B 1 100 ? -3.249 4.978 6.717 1.00 21.59 97 ARG B C 1
ATOM 1984 O O . ARG B 1 100 ? -4.115 4.681 5.947 1.00 22.37 97 ARG B O 1
ATOM 1992 N N . THR B 1 101 ? -3.400 5.919 7.644 1.00 21.17 98 THR B N 1
ATOM 1993 C CA . THR B 1 101 ? -4.723 6.528 7.896 1.00 22.00 98 THR B CA 1
ATOM 1994 C C . THR B 1 101 ? -5.296 7.354 6.745 1.00 21.50 98 THR B C 1
ATOM 1995 O O . THR B 1 101 ? -6.514 7.488 6.624 1.00 21.40 98 THR B O 1
ATOM 1999 N N . ARG B 1 102 ? -4.443 7.920 5.900 1.00 21.18 99 ARG B N 1
ATOM 2000 C CA . ARG B 1 102 ? -4.959 8.715 4.799 1.00 20.43 99 ARG B CA 1
ATOM 2001 C C . ARG B 1 102 ? -4.764 7.964 3.505 1.00 20.69 99 ARG B C 1
ATOM 2002 O O . ARG B 1 102 ? -5.064 8.483 2.419 1.00 19.89 99 ARG B O 1
ATOM 2010 N N . GLN B 1 103 ? -4.261 6.725 3.609 1.00 20.53 100 GLN B N 1
ATOM 2011 C CA . GLN B 1 103 ? -4.038 5.904 2.416 1.00 21.95 100 GLN B CA 1
ATOM 2012 C C . GLN B 1 103 ? -3.272 6.690 1.369 1.00 21.04 100 GLN B C 1
ATOM 2013 O O . GLN B 1 103 ? -3.669 6.734 0.202 1.00 21.35 100 GLN B O 1
ATOM 2019 N N . LEU B 1 104 ? -2.187 7.327 1.798 1.00 20.80 101 LEU B N 1
ATOM 2020 C CA . LEU B 1 104 ? -1.328 8.121 0.909 1.00 21.02 101 LEU B CA 1
ATOM 2021 C C . LEU B 1 104 ? -0.691 7.275 -0.152 1.00 21.59 101 LEU B C 1
ATOM 2022 O O . LEU B 1 104 ? -0.504 7.733 -1.300 1.00 21.42 101 LEU B O 1
ATOM 2027 N N . TYR B 1 105 ? -0.350 6.040 0.225 1.00 21.85 102 TYR B N 1
ATOM 2028 C CA . TYR B 1 105 ? 0.161 5.031 -0.703 1.00 21.75 102 TYR B CA 1
ATOM 2029 C C . TYR B 1 105 ? -0.657 3.757 -0.570 1.00 22.94 102 TYR B C 1
ATOM 2030 O O . TYR B 1 105 ? -1.162 3.456 0.509 1.00 22.03 102 TYR B O 1
ATOM 2039 N N . ASP B 1 106 ? -0.767 2.992 -1.648 1.00 23.51 103 ASP B N 1
ATOM 2040 C CA . ASP B 1 106 ? -1.578 1.786 -1.586 1.00 24.29 103 ASP B CA 1
ATOM 2041 C C . ASP B 1 106 ? -0.687 0.650 -1.028 1.00 24.73 103 ASP B C 1
ATOM 2042 O O . ASP B 1 106 ? -0.030 -0.065 -1.790 1.00 25.32 103 ASP B O 1
ATOM 2047 N N . ILE B 1 107 ? -0.660 0.469 0.293 1.00 23.49 104 ILE B N 1
ATOM 2048 C CA . ILE B 1 107 ? 0.233 -0.553 0.853 1.00 23.21 104 ILE B CA 1
ATOM 2049 C C . ILE B 1 107 ? -0.536 -1.880 1.040 1.00 23.36 104 ILE B C 1
ATOM 2050 O O . ILE B 1 107 ? -1.071 -2.138 2.111 1.00 21.34 104 ILE B O 1
ATOM 2055 N N . ARG B 1 108 ? -0.616 -2.698 -0.011 1.00 22.78 105 ARG B N 1
ATOM 2056 C CA . ARG B 1 108 ? -1.464 -3.886 0.115 1.00 23.55 105 ARG B CA 1
ATOM 2057 C C . ARG B 1 108 ? -0.799 -5.045 0.841 1.00 23.42 105 ARG B C 1
ATOM 2058 O O . ARG B 1 108 ? -1.484 -5.929 1.349 1.00 24.40 105 ARG B O 1
AT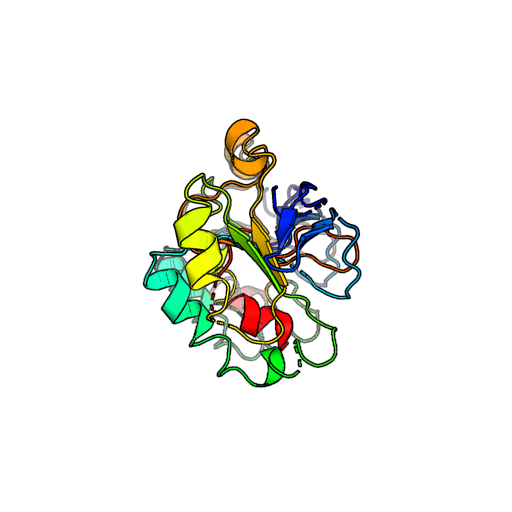OM 2066 N N . ALA B 1 109 ? 0.522 -4.987 0.955 1.00 22.75 106 ALA B N 1
ATOM 2067 C CA . ALA B 1 109 ? 1.312 -6.057 1.592 1.00 22.88 106 ALA B CA 1
ATOM 2068 C C . ALA B 1 109 ? 2.670 -5.492 1.960 1.00 22.78 106 ALA B C 1
ATOM 2069 O O . ALA B 1 109 ? 3.058 -4.415 1.456 1.00 23.52 106 ALA B O 1
ATOM 2071 N N . THR B 1 110 ? 3.423 -6.215 2.784 1.00 21.98 107 THR B N 1
ATOM 2072 C CA . THR B 1 110 ? 4.837 -5.875 2.948 1.00 21.80 107 THR B CA 1
ATOM 2073 C C . THR B 1 110 ? 5.667 -6.915 2.201 1.00 20.84 107 THR B C 1
ATOM 2074 O O . THR B 1 110 ? 5.405 -8.122 2.295 1.00 19.14 107 THR B O 1
ATOM 2078 N N . PRO B 1 111 ? 6.632 -6.452 1.383 1.00 20.21 108 PRO B N 1
ATOM 2079 C CA . PRO B 1 111 ? 6.949 -5.058 1.080 1.00 19.66 108 PRO B CA 1
ATOM 2080 C C . PRO B 1 111 ? 6.006 -4.458 0.066 1.00 19.82 108 PRO B C 1
ATOM 2081 O O . PRO B 1 111 ? 5.433 -5.201 -0.766 1.00 20.84 108 PRO B O 1
ATOM 2085 N N . THR B 1 112 ? 5.863 -3.137 0.083 1.00 18.59 109 THR B N 1
ATOM 2086 C CA . THR B 1 112 ? 5.269 -2.461 -1.075 1.00 18.53 109 THR B CA 1
ATOM 2087 C C . THR B 1 112 ? 6.316 -1.501 -1.606 1.00 18.11 109 THR B C 1
ATOM 2088 O O . THR B 1 112 ? 6.929 -0.774 -0.831 1.00 17.44 109 THR B O 1
ATOM 2092 N N . ILE B 1 113 ? 6.524 -1.517 -2.916 1.00 16.80 110 ILE B N 1
ATOM 2093 C CA . ILE B 1 113 ? 7.604 -0.773 -3.513 1.00 17.40 110 ILE B CA 1
ATOM 2094 C C . ILE B 1 113 ? 7.075 0.235 -4.525 1.00 16.94 110 ILE B C 1
ATOM 2095 O O . ILE B 1 113 ? 6.252 -0.134 -5.371 1.00 15.13 110 ILE B O 1
ATOM 2100 N N . TYR B 1 114 ? 7.544 1.482 -4.430 1.00 17.17 111 TYR B N 1
ATOM 2101 C CA . TYR B 1 114 ? 7.216 2.536 -5.400 1.00 18.50 111 TYR B CA 1
ATOM 2102 C C . TYR B 1 114 ? 8.507 3.116 -5.983 1.00 18.50 111 TYR B C 1
ATOM 2103 O O . TYR B 1 114 ? 9.444 3.373 -5.249 1.00 18.33 111 TYR B O 1
ATOM 2112 N N . LEU B 1 115 ? 8.555 3.328 -7.291 1.00 18.40 112 LEU B N 1
ATOM 2113 C CA . LEU B 1 115 ? 9.684 4.060 -7.889 1.00 19.24 112 LEU B CA 1
ATOM 2114 C C . LEU B 1 115 ? 9.274 5.452 -8.377 1.00 18.92 112 LEU B C 1
ATOM 2115 O O . LEU B 1 115 ? 8.345 5.574 -9.162 1.00 18.91 112 LEU B O 1
ATOM 2120 N N . LEU B 1 116 ? 10.018 6.477 -7.966 1.00 19.47 113 LEU B N 1
ATOM 2121 C CA . LEU B 1 116 ? 9.707 7.872 -8.289 1.00 20.55 113 LEU B CA 1
ATOM 2122 C C . LEU B 1 116 ? 10.816 8.491 -9.123 1.00 20.63 113 LEU B C 1
ATOM 2123 O O . LEU B 1 116 ? 11.967 8.061 -9.024 1.00 20.46 113 LEU B O 1
ATOM 2128 N N . ASP B 1 117 ? 10.479 9.474 -9.968 1.00 21.09 114 ASP B N 1
ATOM 2129 C CA . ASP B 1 117 ? 11.487 10.134 -10.823 1.00 21.62 114 ASP B CA 1
ATOM 2130 C C . ASP B 1 117 ? 12.146 11.323 -10.091 1.00 21.02 114 ASP B C 1
ATOM 2131 O O . ASP B 1 117 ? 11.916 11.499 -8.891 1.00 20.19 114 ASP B O 1
ATOM 2136 N N . GLY B 1 118 ? 12.972 12.103 -10.799 1.00 20.89 115 GLY B N 1
ATOM 2137 C CA . GLY B 1 118 ? 13.677 13.242 -10.199 1.00 21.63 115 GLY B CA 1
ATOM 2138 C C . GLY B 1 118 ? 12.762 14.288 -9.555 1.00 23.29 115 GLY B C 1
ATOM 2139 O O . GLY B 1 118 ? 13.160 14.994 -8.602 1.00 22.19 115 GLY B O 1
ATOM 2140 N N . ARG B 1 119 ? 11.529 14.383 -10.056 1.00 23.20 116 ARG B N 1
ATOM 2141 C CA . ARG B 1 119 ? 10.581 15.361 -9.544 1.00 24.84 116 ARG B CA 1
ATOM 2142 C C . ARG B 1 119 ? 9.579 14.688 -8.628 1.00 23.84 116 ARG B C 1
ATOM 2143 O O . ARG B 1 119 ? 8.567 15.293 -8.283 1.00 23.68 116 ARG B O 1
ATOM 2151 N N . LYS B 1 120 ? 9.867 13.438 -8.254 1.00 22.88 117 LYS B N 1
ATOM 2152 C CA . LYS B 1 120 ? 8.985 12.646 -7.389 1.00 22.87 117 LYS B CA 1
ATOM 2153 C C . LYS B 1 120 ? 7.581 12.445 -7.945 1.00 23.31 117 LYS B C 1
ATOM 2154 O O . LYS B 1 120 ? 6.610 12.435 -7.176 1.00 23.94 117 LYS B O 1
ATOM 2160 N N . ARG B 1 121 ? 7.470 12.275 -9.272 1.00 22.87 118 ARG B N 1
ATOM 2161 C CA . ARG B 1 121 ? 6.283 11.671 -9.864 1.00 22.75 118 ARG B CA 1
ATOM 2162 C C . ARG B 1 121 ? 6.427 10.159 -9.775 1.00 22.13 118 ARG B C 1
ATOM 2163 O O . ARG B 1 121 ? 7.527 9.629 -9.940 1.00 21.64 118 ARG B O 1
ATOM 2171 N N . VAL B 1 122 ? 5.333 9.452 -9.525 1.00 20.55 119 VAL B N 1
ATOM 2172 C CA . VAL B 1 122 ? 5.386 7.994 -9.520 1.00 20.25 119 VAL B CA 1
ATOM 2173 C C . VAL B 1 122 ? 5.664 7.472 -10.930 1.00 21.43 119 VAL B C 1
ATOM 2174 O O . VAL B 1 122 ? 4.891 7.747 -11.858 1.00 21.01 119 VAL B O 1
ATOM 2178 N N . ILE B 1 123 ? 6.757 6.723 -11.098 1.00 20.65 120 ILE B N 1
ATOM 2179 C CA . ILE B 1 123 ? 6.964 5.999 -12.344 1.00 21.08 120 ILE B CA 1
ATOM 2180 C C . 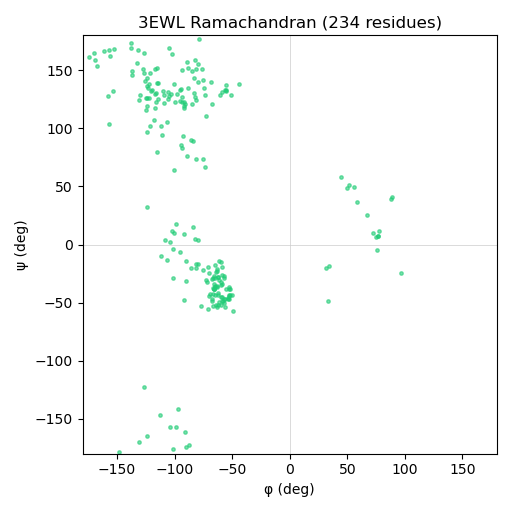ILE B 1 123 ? 6.390 4.571 -12.229 1.00 20.69 120 ILE B C 1
ATOM 2181 O O . ILE B 1 123 ? 5.706 4.112 -13.147 1.00 20.88 120 ILE B O 1
ATOM 2186 N N . LEU B 1 124 ? 6.708 3.853 -11.138 1.00 19.54 121 LEU B N 1
ATOM 2187 C CA . LEU B 1 124 ? 6.181 2.520 -10.918 1.00 18.14 121 LEU B CA 1
ATOM 2188 C C . LEU B 1 124 ? 5.436 2.484 -9.576 1.00 19.27 121 LEU B C 1
ATOM 2189 O O . LEU B 1 124 ? 5.989 2.835 -8.551 1.00 18.78 121 LEU B O 1
ATOM 2194 N N . LYS B 1 125 ? 4.184 2.055 -9.585 1.00 18.77 122 LYS B N 1
ATOM 2195 C CA . LYS B 1 125 ? 3.453 2.030 -8.362 1.00 20.60 122 LYS B CA 1
ATOM 2196 C C . LYS B 1 125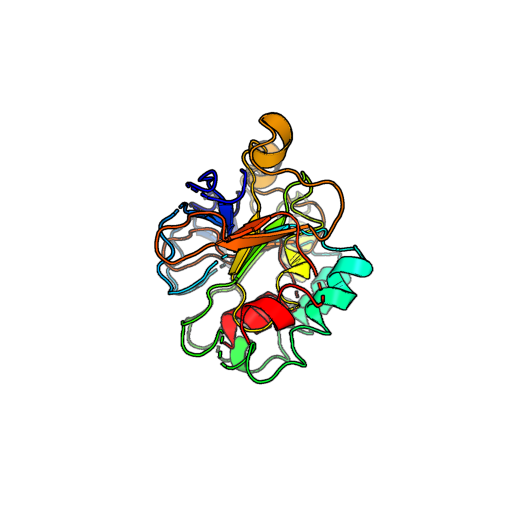 ? 3.242 0.584 -7.939 1.00 20.39 122 LYS B C 1
ATOM 2197 O O . LYS B 1 125 ? 2.908 -0.279 -8.753 1.00 18.77 122 LYS B O 1
ATOM 2203 N N . ASP B 1 126 ? 3.526 0.290 -6.678 1.00 20.51 123 ASP B N 1
ATOM 2204 C CA . ASP B 1 126 ? 3.287 -1.061 -6.173 1.00 22.52 123 ASP B CA 1
ATOM 2205 C C . ASP B 1 126 ? 3.931 -2.113 -7.082 1.00 22.66 123 ASP B C 1
ATOM 2206 O O . ASP B 1 126 ? 3.286 -3.088 -7.470 1.00 23.42 123 ASP B O 1
ATOM 2211 N N . THR B 1 127 ? 5.210 -1.906 -7.375 1.00 21.76 124 THR B N 1
ATOM 2212 C CA . THR B 1 127 ? 5.976 -2.736 -8.266 1.00 22.52 124 THR B CA 1
ATOM 2213 C C . THR B 1 127 ? 6.696 -3.902 -7.565 1.00 21.94 124 THR B C 1
ATOM 2214 O O . THR B 1 127 ? 6.536 -4.166 -6.348 1.00 19.61 124 THR B O 1
ATOM 2218 N N . SER B 1 128 ? 7.494 -4.599 -8.358 1.00 22.26 125 SER B N 1
ATOM 2219 C CA . SER B 1 128 ? 8.246 -5.757 -7.907 1.00 22.95 125 SER B CA 1
ATOM 2220 C C . SER B 1 128 ? 9.693 -5.647 -8.386 1.00 23.39 125 SER B C 1
ATOM 2221 O O . SER B 1 128 ? 10.036 -4.814 -9.224 1.00 22.44 125 SER B O 1
ATOM 2232 N N A GLU B 1 130 ? 11.245 -7.756 -10.369 0.50 23.94 127 GLU B N 1
ATOM 2233 N N B GLU B 1 130 ? 11.211 -7.740 -10.352 0.50 23.77 127 GLU B N 1
ATOM 2234 C CA A GLU B 1 130 ? 11.386 -8.056 -11.805 0.50 23.71 127 GLU B CA 1
ATOM 2235 C CA B GLU B 1 130 ? 11.219 -8.035 -11.796 0.50 23.48 127 GLU B CA 1
ATOM 2236 C C A GLU B 1 130 ? 11.023 -6.841 -12.671 0.50 22.74 127 GLU B C 1
ATOM 2237 C C B GLU B 1 130 ? 11.041 -6.771 -12.605 0.50 22.73 127 GLU B C 1
ATOM 2238 O O A GLU B 1 130 ? 11.748 -6.494 -13.598 0.50 22.58 127 GLU B O 1
ATOM 2239 O O B GLU B 1 130 ? 11.862 -6.414 -13.445 0.50 22.53 127 GLU B O 1
ATOM 2250 N N A GLN B 1 131 ? 9.936 -6.158 -12.322 0.50 21.83 128 GLN B N 1
ATOM 2251 N N B GLN B 1 131 ? 9.935 -6.100 -12.321 0.50 22.15 128 GLN B N 1
ATOM 2252 C CA A GLN B 1 131 ? 9.545 -4.935 -13.034 0.50 21.10 128 GLN B CA 1
ATOM 2253 C CA B GLN B 1 131 ? 9.525 -4.911 -13.043 0.50 21.84 128 GLN B CA 1
ATOM 2254 C C A GLN B 1 131 ? 10.559 -3.805 -12.822 0.50 21.07 128 GLN B C 1
ATOM 2255 C C B GLN B 1 131 ? 10.522 -3.767 -12.810 0.50 21.46 128 GLN B C 1
ATOM 2256 O O A GLN B 1 131 ? 10.869 -3.043 -13.750 0.50 20.09 128 GLN B O 1
ATOM 2257 O O B GLN B 1 131 ? 10.813 -2.982 -13.724 0.50 20.48 128 GLN B O 1
ATOM 2268 N N . LEU B 1 132 ? 11.084 -3.714 -11.598 1.00 21.25 129 LEU B N 1
ATOM 2269 C 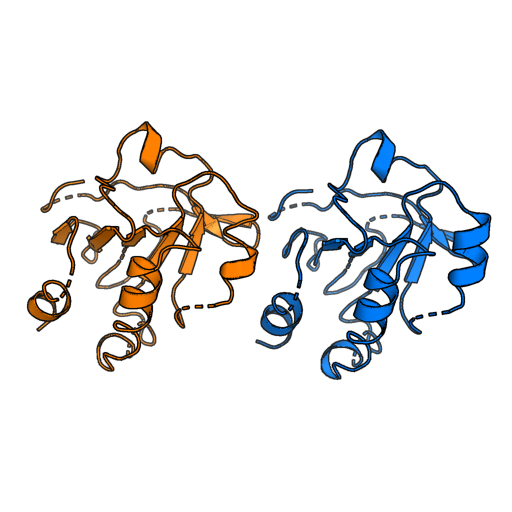CA . LEU B 1 132 ? 12.089 -2.713 -11.255 1.00 22.35 129 LEU B CA 1
ATOM 2270 C C . LEU B 1 132 ? 13.336 -2.918 -12.128 1.00 22.28 129 LEU B C 1
ATOM 2271 O O . LEU B 1 132 ? 13.890 -1.983 -12.711 1.00 21.21 129 LEU B O 1
ATOM 2276 N N . ILE B 1 133 ? 13.769 -4.168 -12.216 1.00 22.46 130 ILE B N 1
ATOM 2277 C CA . ILE B 1 133 ? 14.923 -4.485 -13.033 1.00 23.72 130 ILE B CA 1
ATOM 2278 C C . ILE B 1 133 ? 14.622 -4.123 -14.507 1.00 23.60 130 ILE B C 1
ATOM 2279 O O . ILE B 1 133 ? 15.411 -3.447 -15.172 1.00 23.23 130 ILE B O 1
ATOM 2284 N N . ASP B 1 134 ? 13.465 -4.584 -14.995 1.00 24.20 131 ASP B N 1
ATOM 2285 C CA . ASP B 1 134 ? 13.032 -4.364 -16.399 1.00 24.36 131 ASP B CA 1
ATOM 2286 C C . ASP B 1 134 ? 12.978 -2.875 -16.709 1.00 24.71 131 ASP B C 1
ATOM 2287 O O . ASP B 1 134 ? 13.543 -2.448 -17.711 1.00 24.79 131 ASP B O 1
ATOM 2292 N N . TYR B 1 135 ? 12.367 -2.076 -15.824 1.00 24.45 132 TYR B N 1
ATOM 2293 C CA . TYR B 1 135 ? 12.209 -0.654 -16.126 1.00 25.35 132 TYR B CA 1
ATOM 2294 C C . TYR B 1 135 ? 13.583 0.033 -16.217 1.00 26.44 132 TYR B C 1
ATOM 2295 O O . TYR B 1 135 ? 13.882 0.711 -17.199 1.00 26.45 132 TYR B O 1
ATOM 2304 N N . LEU B 1 136 ? 14.422 -0.132 -15.219 1.00 27.86 133 LEU B N 1
ATOM 2305 C CA . LEU B 1 136 ? 15.732 0.540 -15.296 1.00 31.00 133 LEU B CA 1
ATOM 2306 C C . LEU B 1 136 ? 16.613 0.162 -16.533 1.00 32.73 133 LEU B C 1
ATOM 2307 O O . LEU B 1 136 ? 17.508 0.926 -16.923 1.00 33.61 133 LEU B O 1
ATOM 2312 N N . ALA B 1 137 ? 16.324 -0.977 -17.175 1.00 34.88 134 ALA B N 1
ATOM 2313 C CA . ALA B 1 137 ? 17.179 -1.527 -18.262 1.00 35.89 134 ALA B CA 1
ATOM 2314 C C . ALA B 1 137 ? 17.159 -0.784 -19.618 1.00 36.87 134 ALA B C 1
ATOM 2315 O O . ALA B 1 137 ? 16.107 -0.380 -20.148 1.00 38.24 134 ALA B O 1
#

Foldseek 3Di:
DDAFQQDKAWWAALVGDIDILPQAAQKEEWEADLPDVVQVVVLVVQCPPVLSVVLVVRNYAYEYEYQDDPVVSLSVRQVPPDSHGYTYRPVNCCVVVVSAVCVDGTFDFMAGRSNHTNGGSDDVVCCVVSVD/DDFPAQDKAWWAALVRDIDILPQAAQKEEWEAFLPDPVQVVQLVVQVVPVVSVVCVVRNYAYEYEHLDADPPRQNVSVPPPDNHGYTYRNVNCCVVVVSAVCPDHTFDFMAGRSRGTNGHRDDVVVVVVVD

Sequence (263 aa):
SNAGKAADFTYVTVHGDNSRSRLLKAQYTLFFYDPDCSNCRKFEKLLFAEIPAFVEEVENNGTLRVLAIYPDENREEWATKAVYPQGWIVGWNKAGDIRTRQLYDIRATPTIYLLDGRKRVILKDTSEQLIDYLATSNAGKAADFTYVTVHGDNSRSRLKAQYTLFFYDPDCSNCRKFEKLLFAEIPAFVEEVENGTLRVLAIYPDENREEEWATKAVYPQGWIVGWNKAGDIRTRQLYDIRATPTIYLLDGRKRVILKDTSEEQQLIDYLA

Organism: Bacteroides fragilis (strain ATCC 25285 / DSM 2151 / CCUG 4856 / JCM 11019 / LMG 10263 / NCTC 9343 / Onslow / VPI 2553 / EN-2) (NCBI:txid272559)

Nearest PDB structures (foldseek):
  3ewl-assembly2_B  TM=1.005E+00  e=1.548E-27  Bacteroides fragilis NCTC 9343
  3hcz-assembly1_A  TM=8.087E-01  e=7.618E-09  Cytophaga hutchinsonii ATCC 33406
  2lja-assembly1_A  TM=7.630E-01  e=8.161E-07  Phocaeicola vulgatus ATCC 8482
  2l5o-assembly1_A  TM=6.900E-01  e=1.331E-05  Neisseria meningitidis serogroup B
  4txo-assembly4_H  TM=6.165E-01  e=1.099E-03  Bradyrhizobium diazoefficiens USDA 110

B-factor: mean 25.32, std 7.22, range [11.51, 57.28]

InterPro domains:
  IPR012336 Thioredoxin-like fold [PF13098] (210-305)
  IPR013766 Thioredoxin domain [PS51352] (186-326)
  IPR033395 Domain of unknown function DUF5106 [PF17127] (46-186)
  IPR036249 Thioredoxin-like superfamily [SSF52833] (189-321)

Secondary structure (DSSP, 8-state):
-----PPP--EE-TT--EE------SB--EE--SS-HHHHHHHHHHHT-HHHH--TTSSB--EEEE-SS-HHHHHHHHT--TT-EEEE-TT-HHHHTT-S---SSSEE-EE-TT--EEE-S---HHHHHHH-/-----PPP--EE-TTS-EE------SB--EE--TT-HHHHHHHHHHTT-HHHH--TTSSB--EEEE-SS-HHHHHTTTT--TT-EEEE-TT-HHHHTT-S---SSSEEEEE-TT--EEEEEE--HHHHHH-

Solvent-accessible surface area: 14584 Å² total

Radius of gyration: 22.04 Å; Cα contacts (8 Å, |Δi|>4): 490; chains: 2; bounding box: 45×32×69 Å

CATH classification: 3.40.30.10